Protein 2OB9 (pdb70)

Organism: Enterobacteria phage HK97 (NCBI:txid2681617)

Structure (mmCIF, N/CA/C/O backbone):
data_2OB9
#
_entry.id   2OB9
#
_cell.length_a   101.140
_cell.length_b   101.140
_cell.length_c   63.382
_cell.angle_alpha   90.00
_cell.angle_beta   90.00
_cell.angle_gamma   90.00
#
_symmetry.space_group_name_H-M   'I 4'
#
loop_
_entity.id
_entity.type
_entity.pdbx_description
1 polymer 'Tail assembly chaperone'
2 water water
#
loop_
_atom_site.group_PDB
_atom_site.id
_atom_site.type_symbol
_atom_site.label_atom_id
_atom_site.label_alt_id
_atom_site.label_comp_id
_atom_site.label_asym_id
_atom_site.label_entity_id
_atom_site.label_seq_id
_atom_site.pdbx_PDB_ins_code
_atom_site.Cartn_x
_atom_site.Cartn_y
_atom_site.Cartn_z
_atom_site.occupancy
_atom_site.B_iso_or_equiv
_atom_site.auth_seq_id
_atom_site.auth_comp_id
_atom_site.auth_asym_id
_atom_site.auth_atom_id
_atom_site.pdbx_PDB_model_num
ATOM 1 N N . SER A 1 4 ? -23.484 49.369 25.680 1.00 53.35 2 SER A N 1
ATOM 2 C CA . SER A 1 4 ? -22.109 49.588 26.239 1.00 53.54 2 SER A C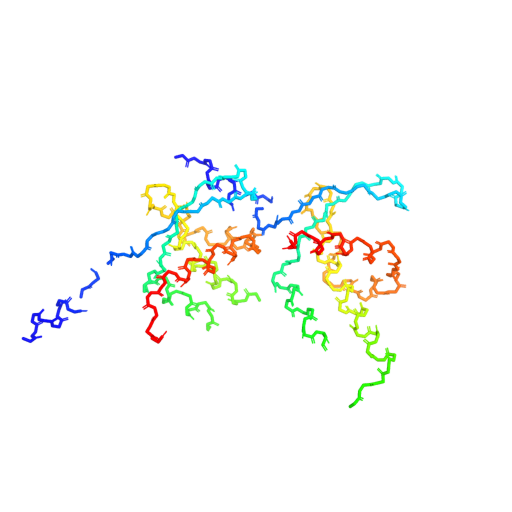A 1
ATOM 3 C C . SER A 1 4 ? -21.009 48.965 25.415 1.00 53.15 2 SER A C 1
ATOM 4 O O . SER A 1 4 ? -21.166 47.861 24.898 1.00 53.42 2 SER A O 1
ATOM 7 N N . GLN A 1 5 ? -19.875 49.667 25.370 1.00 52.63 3 GLN A N 1
ATOM 8 C CA . GLN A 1 5 ? -18.761 49.388 24.468 1.00 52.34 3 GLN A CA 1
ATOM 9 C C . GLN A 1 5 ? -17.548 48.761 25.206 1.00 51.78 3 GLN A C 1
ATOM 10 O O . GLN A 1 5 ? -16.583 48.294 24.592 1.00 51.29 3 GLN A O 1
ATOM 16 N N . THR A 1 6 ? -17.624 48.763 26.536 1.00 51.20 4 THR A N 1
ATOM 17 C CA . THR A 1 6 ? -16.562 48.296 27.425 1.00 50.92 4 THR A CA 1
ATOM 18 C C . THR A 1 6 ? -16.011 46.914 27.045 1.00 50.52 4 THR A C 1
ATOM 19 O O . THR A 1 6 ? -14.812 46.744 26.908 1.00 51.36 4 THR A O 1
ATOM 23 N N . LEU A 1 7 ? -16.894 45.941 26.885 1.00 49.52 5 LEU A N 1
ATOM 24 C CA . LEU A 1 7 ? -16.494 44.572 26.662 1.00 48.60 5 LEU A CA 1
ATOM 25 C C . LEU A 1 7 ? -16.010 44.328 25.212 1.00 47.97 5 LEU A C 1
ATOM 26 O O . LEU A 1 7 ? -14.959 43.726 24.999 1.00 47.72 5 LEU A O 1
ATOM 31 N N . LYS A 1 8 ? -16.770 44.785 24.227 1.00 47.37 6 LYS A N 1
ATOM 32 C CA . LYS A 1 8 ? -16.363 44.611 22.835 1.00 47.47 6 LYS A CA 1
ATOM 33 C C . LYS A 1 8 ? -15.010 45.265 22.589 1.00 47.38 6 LYS A C 1
ATOM 34 O O . LYS A 1 8 ? -14.179 44.722 21.883 1.00 47.52 6 LYS A O 1
ATOM 40 N N . GLN A 1 9 ? -14.775 46.409 23.233 1.00 47.17 7 GLN A N 1
ATOM 41 C CA . GLN A 1 9 ? -13.493 47.103 23.133 1.00 46.44 7 GLN A CA 1
ATOM 42 C C . GLN A 1 9 ? -12.318 46.360 23.789 1.00 46.39 7 GLN A C 1
ATOM 43 O O . GLN A 1 9 ? -11.199 46.411 23.265 1.00 45.85 7 GLN A O 1
ATOM 49 N N . LEU A 1 10 ? -12.548 45.698 24.921 1.00 46.75 8 LEU A N 1
ATOM 50 C CA . LEU A 1 10 ? -11.486 44.845 25.533 1.00 47.76 8 LEU A CA 1
ATOM 51 C C . LEU A 1 10 ? -11.233 43.567 24.715 1.00 48.83 8 LEU A C 1
ATOM 52 O O . LEU A 1 10 ? -10.102 43.110 24.589 1.00 48.58 8 LEU A O 1
ATOM 57 N N . ALA A 1 11 ? -12.336 42.990 24.216 1.00 49.88 9 ALA A N 1
ATOM 58 C CA . ALA A 1 11 ? -12.371 41.767 23.423 1.00 50.67 9 ALA A CA 1
ATOM 59 C C . ALA A 1 11 ? -11.708 41.882 22.066 1.00 51.92 9 ALA A C 1
ATOM 60 O O . ALA A 1 11 ? -11.292 40.867 21.513 1.00 51.96 9 ALA A O 1
ATOM 70 N N . ALA A 1 13 ? -9.307 44.508 21.235 1.00 55.43 11 ALA A N 1
ATOM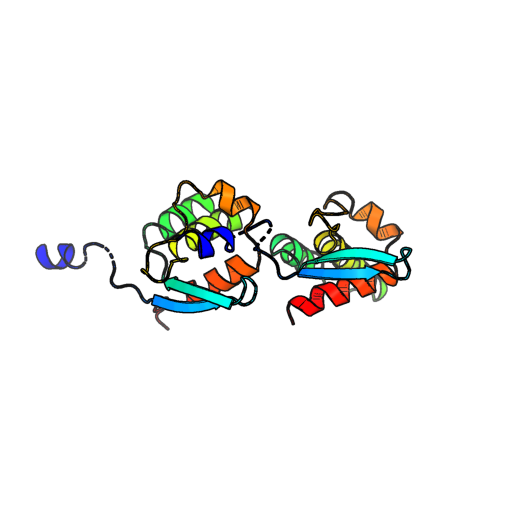 71 C CA . ALA A 1 13 ? -8.080 45.268 21.302 1.00 56.18 11 ALA A CA 1
ATOM 72 C C . ALA A 1 13 ? -6.914 44.463 20.712 1.00 57.69 11 ALA A C 1
ATOM 73 O O . ALA A 1 13 ? -6.968 43.217 20.623 1.00 57.25 11 ALA A O 1
ATOM 75 N N . LYS A 1 14 ? -5.889 45.195 20.280 1.00 59.02 12 LYS A N 1
ATOM 76 C CA . LYS A 1 14 ? -4.659 44.617 19.792 1.00 61.50 12 LYS A CA 1
ATOM 77 C C . LYS A 1 14 ? -4.121 43.719 20.894 1.00 61.76 12 LYS A C 1
ATOM 78 O O . LYS A 1 14 ? -3.953 44.164 22.055 1.00 63.05 12 LYS A O 1
ATOM 92 N N . ALA A 1 16 ? -5.669 41.365 22.403 1.00 56.69 14 ALA A N 1
ATOM 93 C CA . ALA A 1 16 ? -6.757 40.806 23.229 1.00 53.10 14 ALA A CA 1
ATOM 94 C C . ALA A 1 16 ? -6.701 39.260 23.294 1.00 51.24 14 ALA A C 1
ATOM 95 O O . ALA A 1 16 ? -7.215 38.639 24.245 1.00 50.33 14 ALA A O 1
ATOM 97 N N . GLY A 1 17 ? -6.117 38.653 22.262 1.00 48.94 15 GLY A N 1
ATOM 98 C CA . GLY A 1 17 ? -6.077 37.220 22.136 1.00 47.47 15 GLY A CA 1
ATOM 99 C C . GLY A 1 17 ? -4.997 36.566 22.963 1.00 47.80 15 GLY A C 1
ATOM 100 O O . GLY A 1 17 ? -5.019 35.378 23.108 1.00 48.16 15 GLY A O 1
ATOM 101 N N . PHE A 1 18 ? -4.091 37.338 23.557 1.00 47.73 16 PHE A N 1
ATOM 102 C CA . PHE A 1 18 ? -2.856 36.791 24.121 1.00 48.33 16 PHE A CA 1
ATOM 103 C C . PHE A 1 18 ? -2.541 37.385 25.469 1.00 48.58 16 PHE A C 1
ATOM 104 O O . PHE A 1 18 ? -2.483 38.571 25.589 1.00 48.55 16 PHE A O 1
ATOM 112 N N . ARG A 1 19 ? -2.304 36.547 26.470 1.00 49.63 17 ARG A N 1
ATOM 113 C CA . ARG A 1 19 ? -1.491 36.962 27.623 1.00 50.71 17 ARG A CA 1
ATOM 114 C C . ARG A 1 19 ? -0.124 37.475 27.140 1.00 51.04 17 ARG A C 1
ATOM 115 O O . ARG A 1 19 ? 0.457 36.933 26.219 1.00 50.70 17 ARG A O 1
ATOM 123 N N . HIS A 1 20 ? 0.385 38.527 27.763 1.00 52.29 18 HIS A N 1
ATOM 124 C CA . HIS A 1 20 ? 1.594 39.167 27.265 1.00 53.21 18 HIS A CA 1
ATOM 125 C C . HIS A 1 20 ? 2.168 40.073 28.335 1.00 53.71 18 HIS A C 1
ATOM 126 O O . HIS A 1 20 ? 1.468 40.423 29.271 1.00 53.05 18 HIS A O 1
ATOM 133 N N . LYS A 1 21 ? 3.446 40.429 28.202 1.00 54.31 19 LYS A N 1
ATOM 134 C CA . LYS A 1 21 ? 4.074 41.357 29.140 1.00 55.33 19 LYS A CA 1
ATOM 135 C C . LYS A 1 21 ? 5.247 42.110 28.510 1.00 55.08 19 LYS A C 1
ATOM 136 O O . LYS A 1 21 ? 5.795 41.691 27.500 1.00 54.24 19 LYS A O 1
ATOM 142 N N . THR A 1 22 ? 5.610 43.231 29.125 1.00 55.70 20 THR A N 1
ATOM 143 C CA . THR A 1 22 ? 6.795 43.952 28.761 1.00 55.98 20 THR A CA 1
ATOM 144 C C . THR A 1 22 ? 7.953 43.483 29.608 1.00 56.50 20 THR A C 1
ATOM 145 O O . THR A 1 22 ? 7.865 43.412 30.833 1.00 57.65 20 THR A O 1
ATOM 149 N N . VAL A 1 23 ? 9.036 43.153 28.920 1.00 56.43 21 VAL A N 1
ATOM 150 C CA . VAL A 1 23 ? 10.272 42.662 29.488 1.00 56.44 21 VAL A CA 1
ATOM 151 C C . VAL A 1 23 ? 11.426 43.573 28.992 1.00 55.70 21 VAL A C 1
ATOM 152 O O . VAL A 1 23 ? 11.520 43.877 27.808 1.00 54.76 21 VAL A O 1
ATOM 156 N N . VAL A 1 24 ? 12.266 44.023 29.926 1.00 55.47 22 VAL A N 1
ATOM 157 C CA . VAL A 1 24 ? 13.549 44.638 29.602 1.00 54.58 22 VAL A CA 1
ATOM 158 C C . VAL A 1 24 ? 14.567 43.530 29.343 1.00 54.94 22 VAL A C 1
ATOM 159 O O . VAL A 1 24 ? 14.627 42.539 30.096 1.00 55.75 22 VAL A O 1
ATOM 163 N N . VAL A 1 25 ? 15.357 43.671 28.277 1.00 54.24 23 VAL A N 1
ATOM 164 C CA . VAL A 1 25 ? 16.416 42.706 28.029 1.00 53.81 23 VAL A CA 1
ATOM 165 C C . VAL A 1 25 ? 17.828 43.305 28.128 1.00 54.46 23 VAL A C 1
ATOM 166 O O . VAL A 1 25 ? 18.349 43.861 27.168 1.00 53.89 23 VAL A O 1
ATOM 170 N N . PRO A 1 26 ? 18.438 43.171 29.332 1.00 55.37 24 PRO A N 1
ATOM 171 C CA . PRO A 1 26 ? 19.743 43.697 29.754 1.00 55.95 24 PRO A CA 1
ATOM 172 C C . PRO A 1 26 ? 20.832 43.485 28.729 1.00 56.52 24 PRO A C 1
ATOM 173 O O . PRO A 1 26 ? 21.693 44.354 28.550 1.00 57.39 24 PRO A O 1
ATOM 177 N N . GLU A 1 27 ? 20.800 42.330 28.069 1.00 56.49 25 GLU A N 1
ATOM 178 C CA . GLU A 1 27 ? 21.878 41.925 27.177 1.00 56.42 25 GLU A CA 1
ATOM 179 C C . GLU A 1 27 ? 21.654 42.423 25.754 1.00 55.58 25 GLU A C 1
ATOM 180 O O . GLU A 1 27 ? 22.549 42.345 24.912 1.00 56.55 25 GLU A O 1
ATOM 186 N N . TRP A 1 28 ? 20.458 42.931 25.488 1.00 54.37 26 TRP A N 1
ATOM 187 C CA . TRP A 1 28 ? 20.202 43.618 24.235 1.00 52.54 26 TRP A CA 1
ATOM 188 C C . TRP A 1 28 ? 20.026 45.087 24.522 1.00 51.63 26 TRP A C 1
ATOM 189 O O . TRP A 1 28 ? 19.020 45.697 24.149 1.00 52.00 26 TRP A O 1
ATOM 200 N N . GLU A 1 29 ? 21.008 45.631 25.233 1.00 50.54 27 GLU A N 1
ATOM 201 C CA . GLU A 1 29 ? 21.133 47.071 25.529 1.00 49.61 27 GLU A CA 1
ATOM 202 C C . GLU A 1 29 ? 19.976 47.704 26.278 1.00 48.69 27 GLU A C 1
ATOM 203 O O . GLU A 1 29 ? 19.739 48.901 26.154 1.00 49.14 27 GLU A O 1
ATOM 209 N N . GLY A 1 30 ? 19.276 46.914 27.086 1.00 47.70 28 GLY A N 1
ATOM 210 C CA . GLY A 1 30 ? 18.210 47.444 27.930 1.00 46.64 28 GLY A CA 1
ATOM 211 C C . GLY A 1 30 ? 16.903 47.596 27.178 1.00 46.75 28 GLY A C 1
ATOM 212 O O . GLY A 1 30 ? 15.932 48.055 27.737 1.00 46.94 28 GLY A O 1
ATOM 213 N N . VAL A 1 31 ? 16.860 47.169 25.916 1.00 47.51 29 VAL A N 1
ATOM 214 C CA . VAL A 1 31 ? 15.655 47.304 25.064 1.00 47.32 29 VAL A CA 1
ATOM 215 C C . VAL A 1 31 ? 14.484 46.563 25.680 1.00 47.94 29 VAL A C 1
ATOM 216 O O . VAL A 1 31 ? 14.660 45.484 26.282 1.00 48.12 29 VAL A O 1
ATOM 220 N N . LYS A 1 32 ? 13.301 47.141 25.560 1.00 47.81 30 LYS A N 1
ATOM 221 C CA . LYS A 1 32 ? 12.096 46.469 25.975 1.00 49.49 30 LYS A CA 1
ATOM 222 C C . LYS A 1 32 ? 11.512 45.749 24.769 1.00 49.25 30 LYS A C 1
ATOM 223 O O . LYS A 1 32 ? 11.555 46.265 23.646 1.00 48.70 30 LYS A O 1
ATOM 229 N N . VAL A 1 33 ? 10.998 44.540 25.024 1.00 49.69 31 VAL A N 1
ATOM 230 C CA . VAL A 1 33 ? 10.269 43.736 24.057 1.00 49.37 31 VAL A CA 1
ATOM 231 C C . VAL A 1 33 ? 8.964 43.369 24.744 1.00 49.62 31 VAL A C 1
ATOM 232 O O . VAL A 1 33 ? 8.803 43.591 25.945 1.00 50.13 31 VAL A O 1
ATOM 236 N N . VAL A 1 34 ? 8.027 42.844 23.968 1.00 49.26 32 VAL A N 1
ATOM 237 C CA . VAL A 1 34 ? 6.797 42.308 24.488 1.00 47.85 32 VAL A CA 1
ATOM 238 C C . VAL A 1 34 ? 6.818 40.811 24.211 1.00 47.39 32 VAL A C 1
ATOM 239 O O . VAL A 1 34 ? 7.099 40.368 23.109 1.00 47.71 32 VAL A O 1
ATOM 243 N N . LEU A 1 35 ? 6.572 40.039 25.246 1.00 47.45 33 LEU A N 1
ATOM 244 C CA . LEU A 1 35 ? 6.454 38.601 25.149 1.00 48.43 33 LEU A CA 1
ATOM 245 C C . LEU A 1 35 ? 4.977 38.227 25.266 1.00 48.75 33 LEU A C 1
ATOM 246 O O . LEU A 1 35 ? 4.291 38.648 26.200 1.00 48.94 33 LEU A O 1
ATOM 251 N N . ARG A 1 36 ? 4.510 37.430 24.313 1.00 49.06 34 ARG A N 1
ATOM 252 C CA . ARG A 1 36 ? 3.140 36.938 24.293 1.00 49.52 34 ARG A CA 1
ATOM 253 C C . ARG A 1 36 ? 3.182 35.408 24.395 1.00 48.41 34 ARG A C 1
ATOM 254 O O . ARG A 1 36 ? 4.149 34.821 23.992 1.00 48.21 34 ARG A O 1
ATOM 262 N N . GLU A 1 37 ? 2.166 34.784 24.985 1.00 48.26 35 GLU A N 1
ATOM 263 C CA . GLU A 1 37 ? 2.003 33.344 24.902 1.00 48.06 35 GLU A CA 1
ATOM 264 C C . GLU A 1 37 ? 1.916 32.926 23.411 1.00 47.87 35 GLU A C 1
ATOM 265 O O . GLU A 1 37 ? 1.545 33.733 22.582 1.00 47.94 35 GLU A O 1
ATOM 271 N N . PRO A 1 38 ? 2.308 31.686 23.069 1.00 48.47 36 PRO A N 1
ATOM 272 C CA . PRO A 1 38 ? 2.193 31.285 21.669 1.00 49.49 36 PRO A CA 1
ATOM 273 C C . PRO A 1 38 ? 0.769 31.122 21.193 1.00 50.59 36 PRO A C 1
ATOM 274 O O . PRO A 1 38 ? -0.135 30.781 21.980 1.00 50.04 36 PRO A O 1
ATOM 278 N N . SER A 1 39 ? 0.595 31.360 19.900 1.00 51.28 37 SER A N 1
ATOM 279 C CA . SER A 1 39 ? -0.668 31.201 19.269 1.00 53.04 37 SER A CA 1
ATOM 280 C C . SER A 1 39 ? -0.923 29.712 19.143 1.00 53.81 37 SER A C 1
ATOM 281 O O . SER A 1 39 ? -0.013 28.901 19.342 1.00 53.37 37 SER A O 1
ATOM 284 N N . GLY A 1 40 ? -2.169 29.326 18.871 1.00 54.60 38 GLY A N 1
ATOM 285 C CA . GLY A 1 40 ? -2.446 27.902 18.609 1.00 55.87 38 GLY A CA 1
ATOM 286 C C . GLY A 1 40 ? -1.871 27.405 17.288 1.00 56.81 38 GLY A C 1
ATOM 287 O O . GLY A 1 40 ? -1.693 26.215 17.100 1.00 56.42 38 GLY A O 1
ATOM 288 N N . GLU A 1 41 ? -1.602 28.342 16.375 1.00 58.99 39 GLU A N 1
ATOM 289 C CA . GLU A 1 41 ? -0.916 28.102 15.086 1.00 60.49 39 GLU A CA 1
ATOM 290 C C . GLU A 1 41 ? 0.594 27.879 15.270 1.00 60.55 39 GLU A C 1
ATOM 291 O O . GLU A 1 41 ? 1.282 27.432 14.343 1.00 61.11 39 GLU A O 1
ATOM 297 N N . ALA A 1 42 ? 1.107 28.202 16.453 1.00 59.73 40 ALA A N 1
ATOM 298 C CA . ALA A 1 42 ? 2.511 27.960 16.773 1.00 58.99 40 ALA A CA 1
ATOM 299 C C . ALA A 1 42 ? 2.666 26.731 17.656 1.00 58.68 40 ALA A C 1
ATOM 300 O O . ALA A 1 42 ? 3.531 25.901 17.417 1.00 58.55 40 ALA A O 1
ATOM 302 N N . TRP A 1 43 ? 1.832 26.595 18.674 1.00 58.61 41 TRP A N 1
ATOM 303 C CA . TRP A 1 43 ? 1.808 25.336 19.415 1.00 58.99 41 TRP A CA 1
ATOM 304 C C . TRP A 1 43 ? 1.506 24.189 18.445 1.00 60.03 41 TRP A C 1
ATOM 305 O O . TRP A 1 43 ? 1.923 23.053 18.677 1.00 59.99 41 TRP A O 1
ATOM 316 N N . LEU A 1 44 ? 0.745 24.504 17.389 0.70 60.92 42 LEU A N 1
ATOM 317 C CA . LEU A 1 44 ? 0.562 23.627 16.236 0.70 62.18 42 LEU A CA 1
ATOM 318 C C . LEU A 1 44 ? 1.904 23.022 15.786 0.70 62.55 42 LEU A C 1
ATOM 319 O O . LEU A 1 44 ? 2.178 21.835 16.000 0.70 62.65 42 LEU A O 1
ATOM 324 N N . ARG A 1 45 ? 2.752 23.853 15.195 0.70 63.28 43 ARG A N 1
ATOM 325 C CA . ARG A 1 45 ? 4.019 23.375 14.672 0.70 63.59 43 ARG A CA 1
ATOM 326 C C . ARG A 1 45 ? 4.918 22.743 15.740 0.70 63.74 43 ARG A C 1
ATOM 327 O O . ARG A 1 45 ? 5.612 21.768 15.461 0.70 63.97 43 ARG A O 1
ATOM 335 N N . TRP A 1 46 ? 4.889 23.269 16.962 0.70 63.85 44 TRP A N 1
ATOM 336 C CA . TRP A 1 46 ? 5.765 22.764 18.018 0.70 64.02 44 TRP A CA 1
ATOM 337 C C . TRP A 1 46 ? 5.658 21.257 18.267 0.70 64.30 44 TRP A C 1
ATOM 338 O O . TRP A 1 46 ? 6.682 20.606 18.456 0.70 64.46 44 TRP A O 1
ATOM 349 N N . GLN A 1 47 ? 4.447 20.697 18.276 0.70 64.69 45 GLN A N 1
ATOM 350 C CA . GLN A 1 47 ? 4.302 19.229 18.437 0.70 64.95 45 GLN A CA 1
ATOM 351 C C . GLN A 1 47 ? 4.332 18.491 17.080 0.70 64.81 45 GLN A C 1
ATOM 352 O O . GLN A 1 47 ? 4.299 17.266 17.025 0.70 64.89 45 GLN A O 1
ATOM 358 N N . GLU A 1 48 ? 4.377 19.264 15.999 0.70 64.91 46 GLU A N 1
ATOM 359 C CA . GLU A 1 48 ? 4.592 18.774 14.646 0.70 64.87 46 GLU A CA 1
ATOM 360 C C . GLU A 1 48 ? 6.089 18.570 14.421 0.70 65.03 46 GLU A C 1
ATOM 361 O O . GLU A 1 48 ? 6.509 17.587 13.776 0.70 64.79 46 GLU A O 1
ATOM 367 N N . VAL A 1 49 ? 6.891 19.495 14.957 0.70 64.80 47 VAL A N 1
ATOM 368 C CA . VAL A 1 49 ? 8.335 19.338 14.961 0.70 64.40 47 VAL A CA 1
ATOM 369 C C . VAL A 1 49 ? 8.728 18.198 15.911 0.70 64.55 47 VAL A C 1
ATOM 370 O O . VAL A 1 49 ? 9.394 17.249 15.482 0.70 64.59 47 VAL A O 1
ATOM 374 N N . VAL A 1 50 ? 8.291 18.262 17.172 0.70 64.53 48 VAL A N 1
ATOM 375 C CA . VAL A 1 50 ? 8.721 17.271 18.179 0.70 64.61 48 VAL A CA 1
ATOM 376 C C . VAL A 1 50 ? 8.249 15.850 17.831 0.70 64.94 48 VAL A C 1
ATOM 377 O O . VAL A 1 50 ? 8.983 15.076 17.200 0.70 64.90 48 VAL A O 1
ATOM 381 N N . ASN A 1 58 ? 14.352 4.748 15.685 1.00 61.41 56 ASN A N 1
ATOM 382 C CA . ASN A 1 58 ? 15.090 4.957 17.025 1.00 61.69 56 ASN A CA 1
ATOM 383 C C . ASN A 1 58 ? 15.908 6.266 16.716 1.00 61.29 56 ASN A C 1
ATOM 384 O O . ASN A 1 58 ? 16.594 6.374 15.681 1.00 61.48 56 ASN A O 1
ATOM 389 N N . VAL A 1 59 ? 15.835 7.271 17.626 1.00 60.96 57 VAL A N 1
ATOM 390 C CA . VAL A 1 59 ? 16.504 8.607 17.465 1.00 60.00 57 VAL A CA 1
ATOM 391 C C . VAL A 1 59 ? 17.925 8.668 18.063 1.00 59.34 57 VAL A C 1
ATOM 392 O O . VAL A 1 59 ? 18.141 8.127 19.179 1.00 58.60 57 VAL A O 1
ATOM 396 N N . SER A 1 60 ? 18.894 9.234 17.331 1.00 58.44 58 SER A N 1
ATOM 397 C CA . SER A 1 60 ? 20.157 9.468 17.972 1.00 57.27 58 SER A CA 1
ATOM 398 C C . SER A 1 60 ? 19.934 10.661 18.957 1.00 56.64 58 SER A C 1
ATOM 399 O O . SER A 1 60 ? 18.967 11.577 18.816 1.00 56.44 58 SER A O 1
ATOM 402 N N . VAL A 1 61 ? 20.845 10.739 19.958 1.00 55.54 59 VAL A N 1
ATOM 403 C CA . VAL A 1 61 ? 20.820 11.779 21.005 1.00 54.27 59 VAL A CA 1
ATOM 404 C C . VAL A 1 61 ? 20.916 13.200 20.422 1.00 53.44 59 VAL A C 1
ATOM 405 O O . VAL A 1 61 ? 20.210 14.113 20.882 1.00 53.53 59 VAL A O 1
ATOM 409 N N . SER A 1 62 ? 21.775 13.385 19.416 1.00 52.56 60 SER A N 1
ATOM 410 C CA . SER A 1 62 ? 21.958 14.698 18.789 1.00 52.01 60 SER A CA 1
ATOM 411 C C . SER A 1 62 ? 20.772 15.085 17.884 1.00 52.02 60 SER A C 1
ATOM 412 O O . SER A 1 62 ? 20.426 16.261 17.779 1.00 52.04 60 SER A O 1
ATOM 415 N N . GLU A 1 63 ? 20.145 14.080 17.269 1.00 52.09 61 GLU A N 1
ATOM 416 C CA . GLU A 1 63 ? 18.931 14.269 16.500 1.00 52.54 61 GLU A CA 1
ATOM 417 C C . GLU A 1 63 ? 17.787 14.704 17.421 1.00 51.54 61 GLU A C 1
ATOM 418 O O . GLU A 1 63 ? 17.058 15.629 17.075 1.00 51.78 61 GLU A O 1
ATOM 424 N N . LYS A 1 64 ? 17.654 14.058 18.590 1.00 50.72 62 LYS A N 1
ATOM 425 C CA . LYS A 1 64 ? 16.725 14.519 19.631 1.00 50.53 62 LYS A CA 1
ATOM 426 C C . LYS A 1 64 ? 16.924 15.998 20.043 1.00 49.35 62 LYS A C 1
ATOM 427 O O . LYS A 1 64 ? 15.976 16.765 20.013 1.00 49.18 62 LYS A O 1
ATOM 433 N N . ALA A 1 65 ? 18.149 16.385 20.420 1.00 49.09 63 ALA A N 1
ATOM 434 C CA . ALA A 1 65 ? 18.511 17.810 20.687 1.00 48.84 63 ALA A CA 1
ATOM 435 C C . ALA A 1 65 ? 18.352 18.779 19.515 1.00 48.76 63 ALA A C 1
ATOM 436 O O . ALA A 1 65 ? 18.064 19.962 19.716 1.00 49.82 63 ALA A O 1
ATOM 438 N N . HIS A 1 66 ? 18.583 18.315 18.295 1.00 48.84 64 HIS A N 1
ATOM 439 C CA . HIS A 1 66 ? 18.506 19.223 17.149 1.00 49.24 64 HIS A CA 1
ATOM 440 C C . HIS A 1 66 ? 17.061 19.635 16.867 1.00 49.37 64 HIS A C 1
ATOM 441 O O . HIS A 1 66 ? 16.766 20.819 16.653 1.00 49.22 64 HIS A O 1
ATOM 448 N N . ARG A 1 67 ? 16.168 18.654 16.900 1.00 48.89 65 ARG A N 1
ATOM 449 C CA . ARG A 1 67 ? 14.779 18.904 16.603 1.00 50.39 65 ARG A CA 1
ATOM 450 C C . ARG A 1 67 ? 14.088 19.680 17.725 1.00 50.07 65 ARG A C 1
ATOM 451 O O . ARG A 1 67 ? 13.169 20.452 17.463 1.00 49.98 65 ARG A O 1
ATOM 459 N N . ASN A 1 68 ? 14.563 19.533 18.957 1.00 50.54 66 ASN A N 1
ATOM 460 C CA . ASN A 1 68 ? 14.062 20.351 20.059 1.00 50.91 66 ASN A CA 1
ATOM 461 C C . ASN A 1 68 ? 14.482 21.796 19.905 1.00 50.79 66 ASN A C 1
ATOM 462 O O . ASN A 1 68 ? 13.734 22.733 20.208 1.00 50.62 66 ASN A O 1
ATOM 467 N N . LEU A 1 69 ? 15.682 21.979 19.382 1.00 51.53 67 LEU A N 1
ATOM 468 C CA . LEU A 1 69 ? 16.174 23.290 19.041 1.00 51.22 67 LEU A CA 1
ATOM 469 C C . LEU A 1 69 ? 15.327 23.931 17.934 1.00 50.74 67 LEU A C 1
ATOM 470 O O . LEU A 1 69 ? 14.848 25.024 18.113 1.00 50.01 67 LEU A O 1
ATOM 475 N N . CYS A 1 70 ? 15.157 23.241 16.810 1.00 50.75 68 CYS A N 1
ATOM 476 C CA . CYS A 1 70 ? 14.239 23.643 15.746 1.00 51.55 68 CYS A CA 1
ATOM 477 C C . CYS A 1 70 ? 12.853 24.024 16.207 1.00 51.19 68 CYS A C 1
ATOM 478 O O . CYS A 1 70 ? 12.305 25.033 15.760 1.00 51.37 68 CYS A O 1
ATOM 481 N N . ALA A 1 71 ? 12.271 23.178 17.050 1.00 51.51 69 ALA A N 1
ATOM 482 C CA . ALA A 1 71 ? 10.959 23.428 17.636 1.00 50.95 69 ALA A CA 1
ATOM 483 C C . ALA A 1 71 ? 10.992 24.650 18.537 1.00 51.46 69 ALA A C 1
ATOM 484 O O . ALA A 1 71 ? 10.055 25.466 18.499 1.00 51.41 69 ALA A O 1
ATOM 486 N N . ASP A 1 72 ? 12.063 24.785 19.344 1.00 51.32 70 ASP A N 1
ATOM 487 C CA . ASP A 1 72 ? 12.191 25.941 20.231 1.00 50.65 70 ASP A CA 1
ATOM 488 C C . ASP A 1 72 ? 12.245 27.221 19.385 1.00 50.67 70 ASP A C 1
ATOM 489 O O . ASP A 1 72 ? 11.557 28.206 19.674 1.00 50.49 70 ASP A O 1
ATOM 494 N N . VAL A 1 73 ? 13.044 27.237 18.326 1.00 51.41 71 VAL A N 1
ATOM 495 C CA . VAL A 1 73 ? 13.107 28.501 17.568 1.00 51.42 71 VAL A CA 1
ATOM 496 C C . VAL A 1 73 ? 11.756 28.941 16.971 1.00 52.20 71 VAL A C 1
ATOM 497 O O . VAL A 1 73 ? 11.505 30.118 16.900 1.00 53.36 71 VAL A O 1
ATOM 501 N N . VAL A 1 74 ? 10.893 27.976 16.613 1.00 53.01 72 VAL A N 1
ATOM 502 C CA . VAL A 1 74 ? 9.545 28.172 16.053 1.00 52.50 72 VAL A CA 1
ATOM 503 C C . VAL A 1 74 ? 8.600 28.799 17.042 1.00 52.16 72 VAL A C 1
ATOM 504 O O . VAL A 1 74 ? 7.826 29.705 16.691 1.00 53.69 72 VAL A O 1
ATOM 508 N N . LEU A 1 75 ? 8.638 28.313 18.274 1.00 50.86 73 LEU A N 1
ATOM 509 C CA . LEU A 1 75 ? 7.914 28.961 19.332 1.00 50.43 73 LEU A CA 1
ATOM 510 C C . LEU A 1 75 ? 8.493 30.352 19.572 1.00 49.51 73 LEU A C 1
ATOM 511 O O . LEU A 1 75 ? 7.751 31.298 19.830 1.00 49.43 73 LEU A O 1
ATOM 516 N N . PHE A 1 76 ? 9.816 30.475 19.549 1.00 49.36 74 PHE A N 1
ATOM 517 C CA . PHE A 1 76 ? 10.463 31.780 19.847 1.00 48.79 74 PHE A CA 1
ATOM 518 C C . PHE A 1 76 ? 10.033 32.915 18.926 1.00 49.62 74 PHE A C 1
ATOM 519 O O . PHE A 1 76 ? 9.738 34.053 19.358 1.00 50.97 74 PHE A O 1
ATOM 527 N N . ILE A 1 77 ? 10.057 32.604 17.644 1.00 49.72 75 ILE A N 1
ATOM 528 C CA . ILE A 1 77 ? 9.690 33.520 16.622 1.00 50.70 75 ILE A CA 1
ATOM 529 C C . ILE A 1 77 ? 8.254 33.998 16.832 1.00 51.15 75 ILE A C 1
ATOM 530 O O . ILE A 1 77 ? 7.920 35.115 16.506 1.00 50.53 75 ILE A O 1
ATOM 535 N N . ASP A 1 78 ? 7.429 33.145 17.414 1.00 52.37 76 ASP A N 1
ATOM 536 C CA . ASP A 1 78 ? 6.053 33.448 17.603 1.00 53.48 76 ASP A CA 1
ATOM 537 C C . ASP A 1 78 ? 5.794 34.246 18.869 1.00 53.87 76 ASP A C 1
ATOM 538 O O . ASP A 1 78 ? 4.889 35.081 18.920 1.00 54.65 76 ASP A O 1
ATOM 543 N N . VAL A 1 79 ? 6.578 34.009 19.906 1.00 53.74 77 VAL A N 1
ATOM 544 C CA . VAL A 1 79 ? 6.347 34.734 21.150 1.00 52.88 77 VAL A CA 1
ATOM 545 C C . VAL A 1 79 ? 6.904 36.145 21.195 1.00 52.25 77 VAL A C 1
ATOM 546 O O . VAL A 1 79 ? 6.436 36.941 21.988 1.00 53.01 77 VAL A O 1
ATOM 550 N N . LEU A 1 80 ? 7.896 36.454 20.363 1.00 51.36 78 LEU A N 1
ATOM 551 C CA . LEU A 1 80 ? 8.690 37.686 20.517 1.00 50.86 78 LEU A CA 1
ATOM 552 C C . LEU A 1 80 ? 8.163 38.827 19.687 1.00 51.07 78 LEU A C 1
ATOM 553 O O . LEU A 1 80 ? 8.124 38.737 18.459 1.00 51.20 78 LEU A O 1
ATOM 558 N N . CYS A 1 81 ? 7.809 39.916 20.374 1.00 51.11 79 CYS A N 1
ATOM 559 C CA . CYS A 1 81 ? 7.162 41.068 19.764 1.00 51.22 79 CYS A CA 1
ATOM 560 C C . CYS A 1 81 ? 7.898 42.340 20.160 1.00 51.26 79 CYS A C 1
ATOM 561 O O . CYS A 1 81 ? 8.587 42.373 21.178 1.00 51.38 79 CYS A O 1
ATOM 564 N N . ASP A 1 82 ? 7.759 43.377 19.345 1.00 51.77 80 ASP A N 1
ATOM 565 C CA . ASP A 1 82 ? 8.231 44.705 19.707 1.00 52.58 80 ASP A CA 1
ATOM 566 C C . ASP A 1 82 ? 7.204 45.414 20.619 1.00 52.88 80 ASP A C 1
ATOM 567 O O . ASP A 1 82 ? 6.148 44.863 20.887 1.00 53.21 80 ASP A O 1
ATOM 572 N N . THR A 1 83 ? 7.502 46.620 21.083 1.00 53.70 81 THR A N 1
ATOM 573 C CA . THR A 1 83 ? 6.607 47.318 22.023 1.00 55.14 81 THR A CA 1
ATOM 574 C C . THR A 1 83 ? 5.283 47.814 21.397 1.00 55.81 81 THR A C 1
ATOM 575 O O . THR A 1 83 ? 4.312 48.066 22.110 1.00 55.86 81 THR A O 1
ATOM 579 N N . ASP A 1 84 ? 5.246 47.930 20.069 1.00 56.93 82 ASP A N 1
ATOM 580 C CA . ASP A 1 84 ? 3.999 48.189 19.358 1.00 58.53 82 ASP A CA 1
ATOM 581 C C . ASP A 1 84 ? 3.244 46.896 19.088 1.00 59.01 82 ASP A C 1
ATOM 582 O O . ASP A 1 84 ? 2.346 46.859 18.245 1.00 60.68 82 ASP A O 1
ATOM 587 N N . LYS A 1 85 ? 3.623 45.839 19.796 1.00 58.94 83 LYS A N 1
ATOM 588 C CA . LYS A 1 85 ? 2.912 44.549 19.801 1.00 59.16 83 LYS A CA 1
ATOM 589 C C . LYS A 1 85 ? 2.886 43.899 18.415 1.00 58.61 83 LYS A C 1
ATOM 590 O O . LYS A 1 85 ? 1.989 43.127 18.066 1.00 58.80 83 LYS A O 1
ATOM 596 N N . GLN A 1 86 ? 3.950 44.194 17.674 1.00 57.45 84 GLN A N 1
ATOM 597 C CA . GLN A 1 86 ? 4.241 43.628 16.365 1.00 56.49 84 GLN A CA 1
ATOM 598 C C . GLN A 1 86 ? 5.335 42.543 16.429 1.00 55.29 84 GLN A C 1
ATOM 599 O O . GLN A 1 86 ? 6.295 42.683 17.184 1.00 52.42 84 GLN A O 1
ATOM 605 N N . PRO A 1 87 ? 5.189 41.472 15.612 1.00 55.34 85 PRO A N 1
ATOM 606 C CA . PRO A 1 87 ? 6.194 40.392 15.471 1.00 55.28 85 PRO A CA 1
ATOM 607 C C . PRO A 1 87 ? 7.577 40.925 15.104 1.00 54.46 85 PRO A C 1
ATOM 608 O O . PRO A 1 87 ? 7.693 41.753 14.208 1.00 55.91 85 PRO A O 1
ATOM 612 N N . VAL A 1 88 ? 8.626 40.472 15.775 1.00 53.82 86 VAL A N 1
ATOM 613 C CA . VAL A 1 88 ? 9.980 40.823 15.318 1.00 52.50 86 VAL A CA 1
ATOM 614 C C . VAL A 1 88 ? 10.385 40.037 14.038 1.00 52.30 86 VAL A C 1
ATOM 615 O O . VAL A 1 88 ? 11.032 40.591 13.123 1.00 52.60 86 VAL A O 1
ATOM 619 N N . PHE A 1 89 ? 10.052 38.740 14.019 1.00 51.06 87 PHE A N 1
ATOM 620 C CA . PHE A 1 89 ? 10.450 37.819 12.967 1.00 49.73 87 PHE A CA 1
ATOM 621 C C . PHE A 1 89 ? 9.201 37.248 12.376 1.00 50.77 87 PHE A C 1
ATOM 622 O O . PHE A 1 89 ? 8.223 37.033 13.098 1.00 51.50 87 PHE A O 1
ATOM 630 N N . SER A 1 90 ? 9.183 37.053 11.056 1.00 50.46 88 SER A N 1
ATOM 631 C CA . SER A 1 90 ? 8.124 36.249 10.471 1.00 50.26 88 SER A CA 1
ATOM 632 C C . SER A 1 90 ? 8.476 34.754 10.592 1.00 50.80 88 SER A C 1
ATOM 633 O O . SER A 1 90 ? 9.643 34.356 10.781 1.00 49.01 88 SER A O 1
ATOM 636 N N . VAL A 1 91 ? 7.433 33.937 10.467 1.00 52.50 89 VAL A N 1
ATOM 637 C CA . VAL A 1 91 ? 7.552 32.485 10.251 1.00 54.12 89 VAL A CA 1
ATOM 638 C C . VAL A 1 91 ? 8.630 32.129 9.216 1.00 54.71 89 VAL A C 1
ATOM 639 O O . VAL A 1 91 ? 9.373 31.166 9.397 1.00 55.42 89 VAL A O 1
ATOM 643 N N . ASP A 1 92 ? 8.752 32.952 8.174 1.00 55.47 90 ASP A N 1
ATOM 644 C CA . ASP A 1 92 ? 9.647 32.677 7.068 1.00 56.84 90 ASP A CA 1
ATOM 645 C C . ASP A 1 92 ? 11.144 32.782 7.374 1.00 57.60 90 ASP A C 1
ATOM 646 O O . ASP A 1 92 ? 11.967 32.289 6.608 1.00 57.68 90 ASP A O 1
ATOM 651 N N . GLU A 1 93 ? 11.510 33.436 8.469 1.00 58.89 91 GLU A N 1
ATOM 652 C CA . GLU A 1 93 ? 12.933 33.529 8.806 1.00 60.30 91 GLU A CA 1
ATOM 653 C C . GLU A 1 93 ? 13.341 32.651 9.972 1.00 60.95 91 GLU A C 1
ATOM 654 O O . GLU A 1 93 ? 14.252 32.984 10.720 1.00 61.38 91 GLU A O 1
ATOM 660 N N . GLU A 1 94 ? 12.677 31.502 10.094 1.00 61.86 92 GLU A N 1
ATOM 661 C CA . GLU A 1 94 ? 12.995 30.517 11.120 1.00 63.18 92 GLU A CA 1
ATOM 662 C C . GLU A 1 94 ? 14.453 30.107 11.031 1.00 62.11 92 GLU A C 1
ATOM 663 O O . GLU A 1 94 ? 15.189 30.150 12.011 1.00 62.31 92 GLU A O 1
ATOM 669 N N . GLU A 1 95 ? 14.845 29.724 9.831 1.00 60.93 93 GLU A N 1
ATOM 670 C CA . GLU A 1 95 ? 16.179 29.251 9.506 1.00 60.37 93 GLU A CA 1
ATOM 671 C C . GLU A 1 95 ? 17.281 30.283 9.757 1.00 59.55 93 GLU A C 1
ATOM 672 O O . GLU A 1 95 ? 18.359 29.925 10.229 1.00 60.50 93 GLU A O 1
ATOM 678 N N . GLN A 1 96 ? 17.010 31.549 9.435 1.00 57.92 94 GLN A N 1
ATOM 679 C CA . GLN A 1 96 ? 17.876 32.678 9.793 1.00 56.39 94 GLN A CA 1
ATOM 680 C C . GLN A 1 96 ? 18.056 32.774 11.313 1.00 54.87 94 GLN A C 1
ATOM 681 O O . GLN A 1 96 ? 19.153 32.979 11.795 1.00 54.85 94 GLN A O 1
ATOM 687 N N . VAL A 1 97 ? 16.965 32.638 12.060 1.00 54.00 95 VAL A N 1
ATOM 688 C CA . VAL A 1 97 ? 16.999 32.731 13.536 1.00 53.24 95 VAL A CA 1
ATOM 689 C C . VAL A 1 97 ? 17.711 31.529 14.172 1.00 53.79 95 VAL A C 1
ATOM 690 O O . VAL A 1 97 ? 18.447 31.682 15.126 1.00 52.10 95 VAL A O 1
ATOM 694 N N . ARG A 1 98 ? 17.468 30.341 13.625 1.00 55.50 96 ARG A N 1
ATOM 695 C CA . ARG A 1 98 ? 18.140 29.108 14.043 1.00 58.17 96 ARG A CA 1
ATOM 696 C C . ARG A 1 98 ? 19.682 29.192 14.140 1.00 58.45 96 ARG A C 1
ATOM 697 O O . ARG A 1 98 ? 20.264 28.646 15.087 1.00 58.24 96 ARG A O 1
ATOM 705 N N . GLU A 1 99 ? 20.342 29.884 13.205 1.00 59.08 97 GLU A N 1
ATOM 706 C CA . GLU A 1 99 ? 21.811 29.995 13.280 1.00 59.82 97 GLU A CA 1
ATOM 707 C C . GLU A 1 99 ? 22.394 30.926 14.360 1.00 59.73 97 GLU A C 1
ATOM 708 O O . GLU A 1 99 ? 23.574 30.775 14.737 1.00 60.92 97 GLU A O 1
ATOM 714 N N . ILE A 1 100 ? 21.584 31.843 14.881 1.00 58.36 98 ILE A N 1
ATOM 715 C CA . ILE A 1 100 ? 22.036 32.742 15.933 1.00 57.25 98 ILE A CA 1
ATOM 716 C C . ILE A 1 100 ? 21.385 32.473 17.276 1.00 56.40 98 ILE A C 1
ATOM 717 O O . ILE A 1 100 ? 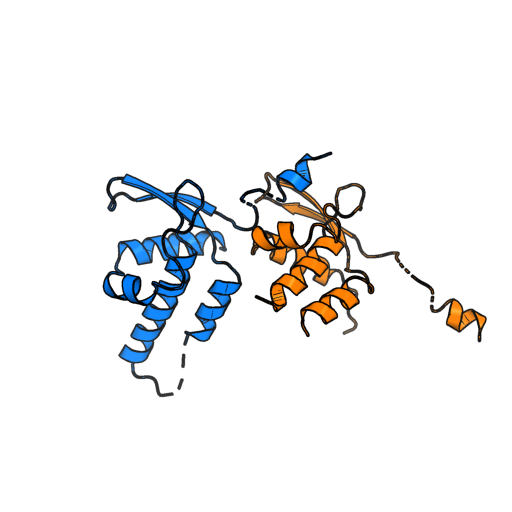21.749 33.096 18.264 1.00 57.05 98 ILE A O 1
ATOM 722 N N . TYR A 1 101 ? 20.406 31.574 17.317 1.00 55.21 99 TYR A N 1
ATOM 723 C CA . TYR A 1 101 ? 19.694 31.274 18.542 1.00 54.15 99 TYR A CA 1
ATOM 724 C C . TYR A 1 101 ? 20.631 30.774 19.646 1.00 55.00 99 TYR A C 1
ATOM 725 O O . TYR A 1 101 ? 21.365 29.781 19.487 1.00 55.39 99 TYR A O 1
ATOM 734 N N . GLY A 1 102 ? 20.593 31.466 20.776 1.00 55.37 100 GLY A N 1
ATOM 735 C CA . GLY A 1 102 ? 21.418 31.098 21.907 1.00 55.74 100 GLY A CA 1
ATOM 736 C C . GLY A 1 102 ? 20.739 31.430 23.216 1.00 55.63 100 GLY A C 1
ATOM 737 O O . GLY A 1 102 ? 19.504 31.506 23.276 1.00 56.25 100 GLY A O 1
ATOM 738 N N . PRO A 1 103 ? 21.539 31.599 24.279 1.00 55.11 101 PRO A N 1
ATOM 739 C CA . PRO A 1 103 ? 21.083 31.706 25.673 1.00 54.78 101 PRO A CA 1
ATOM 740 C C . PRO A 1 103 ? 19.992 32.763 25.957 1.00 54.25 101 PRO A C 1
ATOM 741 O O . PRO A 1 103 ? 19.062 32.489 26.707 1.00 55.49 101 PRO A O 1
ATOM 745 N N . VAL A 1 104 ? 20.123 33.956 25.400 1.00 52.95 102 VAL A N 1
ATOM 746 C CA . VAL A 1 104 ? 19.134 35.014 25.593 1.00 52.18 102 VAL A CA 1
ATOM 747 C C . VAL A 1 104 ? 17.769 34.644 24.986 1.00 51.96 102 VAL A C 1
ATOM 748 O O . VAL A 1 104 ? 16.745 34.713 25.668 1.00 52.11 102 VAL A O 1
ATOM 752 N N . HIS A 1 105 ? 17.773 34.242 23.715 1.00 51.85 103 HIS A N 1
ATOM 753 C CA . HIS A 1 105 ? 16.559 33.825 23.023 1.00 51.38 103 HIS A CA 1
ATOM 754 C C . HIS A 1 105 ? 15.847 32.723 23.795 1.00 51.29 103 HIS A C 1
ATOM 755 O O . HIS A 1 105 ? 14.641 32.734 23.959 1.00 51.07 103 HIS A O 1
ATOM 762 N N . SER A 1 106 ? 16.614 31.772 24.277 1.00 51.82 104 SER A N 1
ATOM 763 C CA . SER A 1 106 ? 16.037 30.623 24.927 1.00 51.84 104 SER A CA 1
ATOM 764 C C . SER A 1 106 ? 15.484 30.976 26.310 1.00 50.93 104 SER A C 1
ATOM 765 O O . SER A 1 106 ? 14.497 30.419 26.728 1.00 49.26 104 SER A O 1
ATOM 768 N N . ARG A 1 107 ? 16.100 31.946 26.976 1.00 51.92 105 ARG A N 1
ATOM 769 C CA . ARG A 1 107 ? 15.607 32.490 28.263 1.00 52.96 105 ARG A CA 1
ATOM 770 C C . ARG A 1 107 ? 14.358 33.364 28.042 1.00 51.85 105 ARG A C 1
ATOM 771 O O . ARG A 1 107 ? 13.485 33.435 28.887 1.00 51.15 105 ARG A O 1
ATOM 779 N N . LEU A 1 108 ? 14.283 34.030 26.891 1.00 50.99 106 LEU A N 1
ATOM 780 C CA . LEU A 1 108 ? 13.081 34.792 26.530 1.00 50.54 106 LEU A CA 1
ATOM 781 C C . LEU A 1 108 ? 11.929 33.850 26.154 1.00 50.52 106 LEU A C 1
ATOM 782 O O . LEU A 1 108 ? 10.800 34.100 26.553 1.00 51.82 106 LEU A O 1
ATOM 787 N N . LEU A 1 109 ? 12.208 32.765 25.431 1.00 49.17 107 LEU A N 1
ATOM 788 C CA . LEU A 1 109 ? 11.203 31.749 25.210 1.00 48.72 107 LEU A CA 1
ATOM 789 C C . LEU A 1 109 ? 10.582 31.233 26.521 1.00 49.77 107 LEU A C 1
ATOM 790 O O . LEU A 1 109 ? 9.345 31.176 26.626 1.00 48.65 107 LEU A O 1
ATOM 795 N N . LYS A 1 110 ? 11.422 30.855 27.494 1.00 50.12 108 LYS A N 1
ATOM 796 C CA . LYS A 1 110 ? 10.944 30.354 28.787 1.00 52.24 108 LYS A CA 1
ATOM 797 C C . LYS A 1 110 ? 10.048 31.333 29.517 1.00 52.82 108 LYS A C 1
ATOM 798 O O . LYS A 1 110 ? 8.991 30.973 29.976 1.00 54.48 108 LYS A O 1
ATOM 804 N N . GLN A 1 111 ? 10.502 32.571 29.636 1.00 54.69 109 GLN A N 1
ATOM 805 C CA . GLN A 1 111 ? 9.734 33.652 30.203 1.00 55.90 109 GLN A CA 1
ATOM 806 C C . GLN A 1 111 ? 8.363 33.727 29.502 1.00 55.46 109 GLN A C 1
ATOM 807 O O . GLN A 1 111 ? 7.341 33.781 30.186 1.00 55.89 109 GLN A O 1
ATOM 813 N N . ALA A 1 112 ? 8.329 33.664 28.158 1.00 54.94 110 ALA A N 1
ATOM 814 C CA . ALA A 1 112 ? 7.039 33.676 27.419 1.00 54.73 110 ALA A CA 1
ATOM 815 C C . ALA A 1 112 ? 6.105 32.489 27.753 1.00 54.67 110 ALA A C 1
ATOM 816 O O . ALA A 1 112 ? 4.890 32.674 27.935 1.00 53.75 110 ALA A O 1
ATOM 818 N N . LEU A 1 113 ? 6.679 31.287 27.823 1.00 54.70 111 LEU A N 1
ATOM 819 C CA . LEU A 1 113 ? 5.942 30.075 28.192 1.00 55.51 111 LEU A CA 1
ATOM 820 C C . LEU A 1 113 ? 5.458 30.109 29.649 1.00 55.36 111 LEU A C 1
ATOM 821 O O . LEU A 1 113 ? 4.486 29.480 29.939 1.00 55.58 111 LEU A O 1
ATOM 826 N N . ASP A 1 114 ? 6.123 30.862 30.527 1.00 56.16 112 ASP A N 1
ATOM 827 C CA . ASP A 1 114 ? 5.632 31.145 31.896 1.00 58.01 112 ASP A CA 1
ATOM 828 C C . ASP A 1 114 ? 4.232 31.776 31.974 1.00 57.95 112 ASP A C 1
ATOM 829 O O . ASP A 1 114 ? 3.585 31.706 33.003 1.00 57.79 112 ASP A O 1
ATOM 834 N N . LEU A 1 115 ? 3.793 32.430 30.903 1.00 58.37 113 LEU A N 1
ATOM 835 C CA . LEU A 1 115 ? 2.516 33.144 30.913 1.00 58.71 113 LEU A CA 1
ATOM 836 C C . LEU A 1 115 ? 1.340 32.187 30.894 1.00 59.86 113 LEU A C 1
ATOM 837 O O . LEU A 1 115 ? 0.283 32.511 31.421 1.00 60.37 113 LEU A O 1
ATOM 842 N N . ILE A 1 116 ? 1.526 31.028 30.272 1.00 61.47 114 ILE A N 1
ATOM 843 C CA . ILE A 1 116 ? 0.502 29.994 30.216 1.00 63.80 114 ILE A CA 1
ATOM 844 C C . ILE A 1 116 ? 0.391 29.300 31.569 1.00 65.34 114 ILE A C 1
ATOM 845 O O . ILE A 1 116 ? -0.699 28.851 31.942 1.00 66.12 114 ILE A O 1
ATOM 850 N N . ASN A 1 117 ? 1.503 29.228 32.307 1.00 66.97 115 ASN A N 1
ATOM 851 C CA . ASN A 1 117 ? 1.509 28.562 33.625 1.00 68.88 115 ASN A CA 1
ATOM 852 C C . ASN A 1 117 ? 0.642 29.238 34.714 1.00 69.14 115 ASN A C 1
ATOM 853 O O . ASN A 1 117 ? -0.006 30.266 34.473 1.00 69.11 115 ASN A O 1
ATOM 866 N N . SER B 1 4 ? -49.303 12.587 15.882 1.00 49.57 2 SER B N 1
ATOM 867 C CA . SER B 1 4 ? -47.898 12.234 15.596 1.00 49.52 2 SER B CA 1
ATOM 868 C C . SER B 1 4 ? -47.281 13.345 14.723 1.00 49.03 2 SER B C 1
ATOM 869 O O . SER B 1 4 ? -46.096 13.684 14.823 1.00 48.38 2 SER B O 1
ATOM 872 N N . GLN B 1 5 ? -48.119 13.944 13.889 1.00 48.87 3 GLN B N 1
ATOM 873 C CA . GLN B 1 5 ? -47.705 15.136 13.170 1.00 48.11 3 GLN B CA 1
ATOM 874 C C . GLN B 1 5 ? -47.490 16.331 14.104 1.00 46.95 3 GLN B C 1
ATOM 875 O O . GLN B 1 5 ? -46.580 17.117 13.877 1.00 46.74 3 GLN B O 1
ATOM 881 N N . THR B 1 6 ? -48.299 16.484 15.152 1.00 45.79 4 THR B N 1
ATOM 882 C CA . THR B 1 6 ? -48.051 17.600 16.061 1.00 45.63 4 THR B CA 1
ATOM 883 C C . THR B 1 6 ? -46.825 17.402 16.962 1.00 44.38 4 THR B C 1
ATOM 884 O O . THR B 1 6 ? -46.097 18.351 17.224 1.00 45.59 4 THR B O 1
ATOM 888 N N . LEU B 1 7 ? -46.582 16.159 17.383 1.00 43.33 5 LEU B N 1
ATOM 889 C CA . LEU B 1 7 ? -45.391 15.766 18.137 1.00 41.36 5 LEU B CA 1
ATOM 890 C C . LEU B 1 7 ? -44.096 16.008 17.350 1.00 41.04 5 LEU B C 1
ATOM 891 O O . LEU B 1 7 ? -43.128 16.517 17.906 1.00 40.48 5 LEU B O 1
ATOM 896 N N . LYS B 1 8 ? -44.072 15.619 16.074 1.00 40.41 6 LYS B N 1
ATOM 897 C CA . LYS B 1 8 ? -42.905 15.842 15.224 1.00 40.51 6 LYS B CA 1
ATOM 898 C C . LYS B 1 8 ? -42.626 17.310 15.105 1.00 39.66 6 LYS B C 1
ATOM 899 O O . LYS B 1 8 ? -41.502 17.722 15.218 1.00 39.18 6 LYS B O 1
ATOM 905 N N . GLN B 1 9 ? -43.667 18.101 14.872 1.00 39.67 7 GLN B N 1
ATOM 906 C CA . GLN B 1 9 ? -43.540 19.550 14.813 1.00 39.18 7 GLN B CA 1
ATOM 907 C C . GLN B 1 9 ? -43.062 20.141 16.114 1.00 38.52 7 GLN B C 1
ATOM 908 O O . GLN B 1 9 ? -42.305 21.130 16.114 1.00 38.39 7 GLN B O 1
ATOM 914 N N . LEU B 1 10 ? -43.548 19.578 17.218 1.00 37.97 8 LEU B N 1
ATOM 915 C CA . LEU B 1 10 ? -43.081 19.974 18.545 1.00 38.08 8 LEU B CA 1
ATOM 916 C C . LEU B 1 10 ? -41.586 19.670 18.716 1.00 38.53 8 LEU B C 1
ATOM 917 O O . LEU B 1 10 ? -40.839 20.522 19.180 1.00 38.49 8 LEU B O 1
ATOM 922 N N . ALA B 1 11 ? -41.178 18.479 18.288 1.00 38.60 9 ALA B N 1
ATOM 923 C CA . ALA B 1 11 ? -39.813 17.991 18.357 1.00 39.57 9 ALA B CA 1
ATOM 924 C C . ALA B 1 11 ? -38.899 18.684 17.376 1.00 41.30 9 ALA B C 1
ATOM 925 O O . ALA B 1 11 ? -37.682 18.738 17.601 1.00 41.93 9 ALA B O 1
ATOM 935 N N . ALA B 1 13 ? -39.368 21.985 16.430 1.00 49.25 11 ALA B N 1
ATOM 936 C CA . ALA B 1 13 ? -39.285 23.439 16.647 1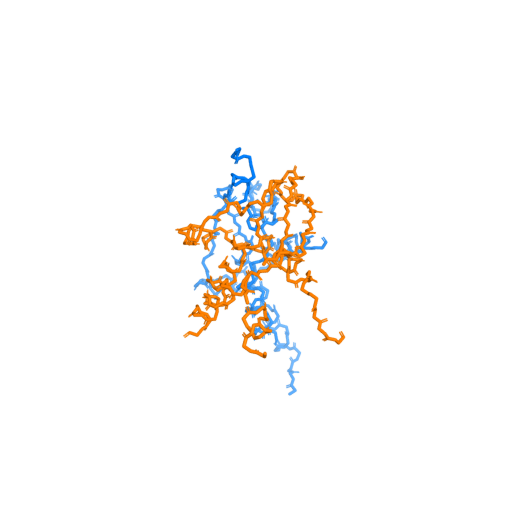.00 51.91 11 ALA B CA 1
ATOM 937 C C . ALA B 1 13 ? -37.961 23.939 17.239 1.00 53.85 11 ALA B C 1
ATOM 938 O O . ALA B 1 13 ? -37.436 23.371 18.193 1.00 53.41 11 ALA B O 1
ATOM 940 N N . LYS B 1 14 ? -37.450 25.022 16.659 1.00 56.60 12 LYS B N 1
ATOM 941 C CA . LYS B 1 14 ? -36.368 25.809 17.238 1.00 59.89 12 LYS B CA 1
ATOM 942 C C . LYS B 1 14 ? -36.825 26.457 18.558 1.00 61.83 12 LYS B C 1
ATOM 943 O O . LYS B 1 14 ? -37.880 27.106 18.611 1.00 61.66 12 LYS B O 1
ATOM 957 N N . ALA B 1 16 ? -34.261 27.313 21.639 1.00 67.31 14 ALA B N 1
ATOM 958 C CA . ALA B 1 16 ? -33.282 27.940 22.554 1.00 67.63 14 ALA B CA 1
ATOM 959 C C . ALA B 1 16 ? -33.313 27.260 23.934 1.00 67.27 14 ALA B C 1
ATOM 960 O O . ALA B 1 16 ? -33.263 26.029 24.011 1.00 67.08 14 ALA B O 1
ATOM 962 N N . GLY B 1 17 ? -33.407 28.047 25.009 1.00 66.99 15 GLY B N 1
ATOM 963 C CA . GLY B 1 17 ? -33.297 27.525 26.378 1.00 66.17 15 GLY B CA 1
ATOM 964 C C . GLY B 1 17 ? -31.894 27.033 26.738 1.00 65.89 15 GLY B C 1
ATOM 965 O O . GLY B 1 17 ? -31.741 26.180 27.629 1.00 65.70 15 GLY B O 1
ATOM 966 N N . PHE B 1 18 ? -30.877 27.589 26.072 1.00 65.16 16 PHE B N 1
ATOM 967 C CA . PHE B 1 18 ? -29.488 27.162 26.243 1.00 65.07 16 PHE B CA 1
ATOM 968 C C . PHE B 1 18 ? -28.913 27.355 27.658 1.00 64.34 16 PHE B C 1
ATOM 969 O O . PHE B 1 18 ? -29.360 28.231 28.409 1.00 63.68 16 PHE B O 1
ATOM 977 N N . ARG B 1 19 ? -27.924 26.523 28.007 1.00 63.80 17 ARG B N 1
ATOM 978 C CA . ARG B 1 19 ? -27.074 26.730 29.199 1.00 63.94 17 ARG B CA 1
ATOM 979 C C . ARG B 1 19 ? -26.287 28.057 29.054 1.00 62.38 17 ARG B C 1
ATOM 980 O O . ARG B 1 19 ? -25.692 28.307 28.000 1.00 62.51 17 ARG B O 1
ATOM 988 N N . HIS B 1 20 ? -26.297 28.881 30.098 1.00 60.96 18 HIS B N 1
ATOM 989 C CA . HIS B 1 20 ? -25.469 30.098 30.177 1.00 59.98 18 HIS B CA 1
ATOM 990 C C . HIS B 1 20 ? -24.535 30.055 31.387 1.00 59.16 18 HIS B C 1
ATOM 991 O O . HIS B 1 20 ? -24.891 29.493 32.421 1.00 58.95 18 HIS B O 1
ATOM 998 N N . LYS B 1 21 ? -23.343 30.633 31.238 1.00 57.86 19 LYS B N 1
ATOM 999 C CA . LYS B 1 21 ? -22.373 30.725 32.314 1.00 57.36 19 LYS B CA 1
ATOM 1000 C C . LYS B 1 21 ? -21.688 32.089 32.370 1.00 56.40 19 LYS B C 1
ATOM 1001 O O . LYS B 1 21 ? -21.253 32.617 31.359 1.00 56.89 19 LYS B O 1
ATOM 1007 N N . THR B 1 22 ? -21.562 32.622 33.572 1.00 55.52 20 THR B N 1
ATOM 1008 C CA . THR B 1 22 ? -20.896 33.886 33.817 1.00 55.18 20 THR B CA 1
ATOM 1009 C C . THR B 1 22 ? -19.481 33.629 34.304 1.00 55.42 20 THR B C 1
ATOM 1010 O O . THR B 1 22 ? -19.270 33.015 35.374 1.00 56.07 20 THR B O 1
ATOM 1014 N N . VAL B 1 23 ? -18.518 34.141 33.548 1.00 55.16 21 VAL B N 1
ATOM 1015 C CA . VAL B 1 23 ? -17.120 34.055 33.930 1.00 54.86 21 VAL B CA 1
ATOM 1016 C C . VAL B 1 23 ? -16.474 35.417 33.813 1.00 54.55 21 VAL B C 1
ATOM 1017 O O . VAL B 1 23 ? -16.914 36.246 33.027 1.00 55.36 21 VAL B O 1
ATOM 1021 N N . VAL B 1 24 ? -15.439 35.666 34.599 1.00 54.25 22 VAL B N 1
ATOM 1022 C CA . VAL B 1 24 ? -14.690 36.902 34.432 1.00 53.94 22 VAL B CA 1
ATOM 1023 C C . VAL B 1 24 ? -13.410 36.580 33.689 1.00 53.55 22 VAL B C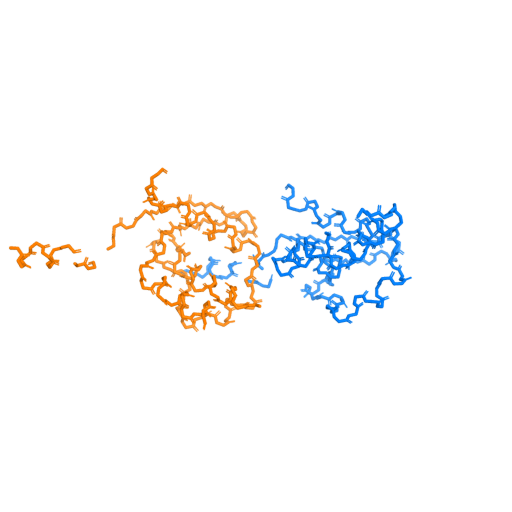 1
ATOM 1024 O O . VAL B 1 24 ? -12.944 35.435 33.735 1.00 53.65 22 VAL B O 1
ATOM 1028 N N . VAL B 1 25 ? -12.864 37.572 32.988 1.00 53.34 23 VAL B N 1
ATOM 1029 C CA . VAL B 1 25 ? -11.637 37.379 32.199 1.00 53.41 23 VAL B CA 1
ATOM 1030 C C . VAL B 1 25 ? -10.510 38.329 32.615 1.00 53.33 23 VAL B C 1
ATOM 1031 O O . VAL B 1 25 ? -10.561 39.531 32.351 1.00 52.44 23 VAL B O 1
ATOM 1035 N N . PRO B 1 26 ? -9.514 37.780 33.344 1.00 54.04 24 PRO B N 1
ATOM 1036 C CA . PRO B 1 26 ? -8.412 38.574 33.901 1.00 54.53 24 PRO B CA 1
ATOM 1037 C C . PRO B 1 26 ? -7.532 39.241 32.856 1.00 54.81 24 PRO B C 1
ATOM 1038 O O . PRO B 1 26 ? -6.952 40.278 33.146 1.00 55.45 24 PRO B O 1
ATOM 1042 N N . GLU B 1 27 ? -7.445 38.671 31.660 1.00 54.35 25 GLU B N 1
ATOM 1043 C CA . GLU B 1 27 ? -6.729 39.322 30.574 1.00 54.97 25 GLU B CA 1
ATOM 1044 C C . GLU B 1 27 ? -7.426 40.584 30.100 1.00 55.40 25 GLU B C 1
ATOM 1045 O O . GLU B 1 27 ? -6.798 41.445 29.478 1.00 57.26 25 GLU B O 1
ATOM 1051 N N . TRP B 1 28 ? -8.722 40.697 30.385 1.00 55.22 26 TRP B N 1
ATOM 1052 C CA . TRP B 1 28 ? -9.500 41.845 29.973 1.00 54.51 26 TRP B CA 1
ATOM 1053 C C . TRP B 1 28 ? -9.995 42.600 31.227 1.00 54.69 26 TRP B C 1
ATOM 1054 O O . TRP B 1 28 ? -11.213 42.713 31.505 1.00 55.32 26 TRP B O 1
ATOM 1065 N N . GLU B 1 29 ? -9.028 43.073 32.002 1.00 53.77 27 GLU B N 1
ATOM 1066 C CA . GLU B 1 29 ? -9.249 43.837 33.229 1.00 53.43 27 GLU B CA 1
ATOM 1067 C C . GLU B 1 29 ? -10.316 43.235 34.184 1.00 51.92 27 GLU B C 1
ATOM 1068 O O . GLU B 1 29 ? -11.019 43.940 34.872 1.00 52.02 27 GLU B O 1
ATOM 1074 N N . GLY B 1 30 ? -10.418 41.921 34.235 1.00 50.48 28 GLY B N 1
ATOM 1075 C CA . GLY B 1 30 ? -11.443 41.271 35.047 1.00 49.83 28 GLY B CA 1
ATOM 1076 C C . GLY B 1 30 ? -12.885 41.381 34.540 1.00 48.96 28 GLY B C 1
ATOM 1077 O O . GLY B 1 30 ? -13.797 41.146 35.286 1.00 46.92 28 GLY B O 1
ATOM 1078 N N . VAL B 1 31 ? -13.088 41.723 33.261 1.00 49.41 29 VAL B N 1
ATOM 1079 C CA . VAL B 1 31 ? -14.450 41.962 32.745 1.00 48.91 29 VAL B CA 1
ATOM 1080 C C . VAL B 1 31 ? -15.267 40.677 32.814 1.00 48.78 29 VAL B C 1
ATOM 1081 O O . VAL B 1 31 ? -14.738 39.551 32.735 1.00 47.72 29 VAL B O 1
ATOM 1085 N N . LYS B 1 32 ? -16.559 40.874 32.970 1.00 48.70 30 LYS B N 1
ATOM 1086 C CA . LYS B 1 32 ? -17.485 39.806 33.177 1.00 50.47 30 LYS B CA 1
ATOM 1087 C C . LYS B 1 32 ? -18.095 39.478 31.828 1.00 49.75 30 LYS B C 1
ATOM 1088 O O . LYS B 1 32 ? -18.429 40.366 31.052 1.00 50.85 30 LYS B O 1
ATOM 1094 N N . VAL B 1 33 ? -18.246 38.201 31.566 1.00 49.10 31 VAL B N 1
ATOM 1095 C CA . VAL B 1 33 ? -18.672 37.735 30.262 1.00 48.72 31 VAL B CA 1
ATOM 1096 C C . VAL B 1 33 ? -19.757 36.662 30.531 1.00 48.10 31 VAL B C 1
ATOM 1097 O O . VAL B 1 33 ? -19.720 35.995 31.557 1.00 47.20 31 VAL B O 1
ATOM 1101 N N . VAL B 1 34 ? -20.749 36.556 29.651 1.00 47.54 32 VAL B N 1
ATOM 1102 C CA . VAL B 1 34 ? -21.702 35.455 29.694 1.00 47.09 32 VAL B CA 1
ATOM 1103 C C . VAL B 1 34 ? -21.397 34.511 28.528 1.00 48.10 32 VAL B C 1
ATOM 1104 O O . VAL B 1 34 ? -21.228 34.940 27.406 1.00 48.08 32 VAL B O 1
ATOM 1108 N N . LEU B 1 35 ? -21.313 33.221 28.809 1.00 49.92 33 LEU B N 1
ATOM 1109 C CA . LEU B 1 35 ? -21.040 32.210 27.773 1.00 50.62 33 LEU B CA 1
ATOM 1110 C C . LEU B 1 35 ? -22.240 31.300 27.615 1.00 50.87 33 LEU B C 1
ATOM 1111 O O . LEU B 1 35 ? -22.929 30.989 28.582 1.00 50.36 33 LEU B O 1
ATOM 1116 N N . ARG B 1 36 ? -22.517 30.901 26.382 1.00 51.76 34 ARG B N 1
ATOM 1117 C CA . ARG B 1 36 ? -23.647 29.990 26.134 1.00 52.42 34 ARG B CA 1
ATOM 1118 C C . ARG B 1 36 ? -23.218 28.883 25.172 1.00 52.86 34 ARG B C 1
ATOM 1119 O O . ARG B 1 36 ? -22.192 28.998 24.516 1.00 52.84 34 ARG B O 1
ATOM 1127 N N . GLU B 1 37 ? -24.001 27.811 25.103 1.00 53.74 35 GLU B N 1
ATOM 1128 C CA . GLU B 1 37 ? -23.763 26.765 24.120 1.00 54.96 35 GLU B CA 1
ATOM 1129 C C . GLU B 1 37 ? -23.958 27.362 22.738 1.00 54.20 35 GLU B C 1
ATOM 1130 O O . GLU B 1 37 ? -24.794 28.255 22.561 1.00 53.76 35 GLU B O 1
ATOM 1136 N N . PRO B 1 38 ? -23.174 26.894 21.755 1.00 54.31 36 PRO B N 1
ATOM 1137 C CA . PRO B 1 38 ? -23.431 27.361 20.379 1.00 54.63 36 PRO B CA 1
ATOM 1138 C C . PRO B 1 38 ? -24.746 26.821 19.801 1.00 55.32 36 PRO B C 1
ATOM 1139 O O . PRO B 1 38 ? -25.144 25.695 20.091 1.00 55.72 36 PRO B O 1
ATOM 1143 N N . SER B 1 39 ? -25.423 27.635 19.008 1.00 55.86 37 SER B N 1
ATOM 1144 C CA . SER B 1 39 ? -26.626 27.203 18.352 1.00 56.01 37 SER B CA 1
ATOM 1145 C C . SER B 1 39 ? -26.303 26.206 17.255 1.00 56.45 37 SER B C 1
ATOM 1146 O O . SER B 1 39 ? -25.190 26.187 16.713 1.00 56.20 37 SER B O 1
ATOM 1149 N N . GLY B 1 40 ? -27.301 25.365 16.959 1.00 56.73 38 GLY B N 1
ATOM 1150 C CA . GLY B 1 40 ? -27.318 24.534 15.770 1.00 56.19 38 GLY B CA 1
ATOM 1151 C C . GLY B 1 40 ? -26.980 25.322 14.529 1.00 55.87 38 GLY B C 1
ATOM 1152 O O . GLY B 1 40 ? -26.257 24.804 13.691 1.00 56.95 38 GLY B O 1
ATOM 1153 N N . GLU B 1 41 ? -27.485 26.559 14.408 1.00 55.61 39 GLU B N 1
ATOM 1154 C CA A GLU B 1 41 ? -27.168 27.430 13.262 0.50 55.59 39 GLU B CA 1
ATOM 1155 C CA B GLU B 1 41 ? -27.171 27.457 13.277 0.50 55.65 39 GLU B CA 1
ATOM 1156 C C . GLU B 1 41 ? -25.674 27.780 13.161 1.00 55.30 39 GLU B C 1
ATOM 1157 O O . GLU B 1 41 ? -25.096 27.754 12.076 1.00 55.48 39 GLU B O 1
ATOM 1168 N N . ALA B 1 42 ? -25.053 28.107 14.292 1.00 54.78 40 ALA B N 1
ATOM 1169 C CA . ALA B 1 42 ? -23.596 28.366 14.374 1.00 53.01 40 ALA B CA 1
ATOM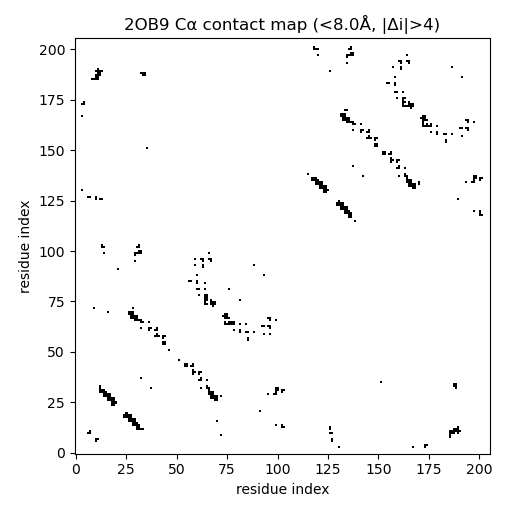 1170 C C . ALA B 1 42 ? -22.772 27.150 13.950 1.00 51.97 40 ALA B C 1
ATOM 1171 O O . ALA B 1 42 ? -21.807 27.277 13.209 1.00 51.30 40 ALA B O 1
ATOM 1173 N N . TRP B 1 43 ? -23.178 25.976 14.440 1.00 51.43 41 TRP B N 1
ATOM 1174 C CA . TRP B 1 43 ? -22.559 24.691 14.109 1.00 51.08 41 TRP B CA 1
ATOM 1175 C C . TRP B 1 43 ? -22.684 24.360 12.610 1.00 51.50 41 TRP B C 1
ATOM 1176 O O . TRP B 1 43 ? -21.822 23.688 12.046 1.00 51.34 41 TRP B O 1
ATOM 1187 N N . LEU B 1 44 ? -23.748 24.823 11.967 1.00 52.42 42 LEU B N 1
ATOM 1188 C CA . LEU B 1 44 ? -23.877 24.647 10.504 1.00 54.03 42 LEU B CA 1
ATOM 1189 C C . LEU B 1 44 ? -22.886 25.526 9.716 1.00 54.05 42 LEU B C 1
ATOM 1190 O O . LEU B 1 44 ? -22.299 25.088 8.739 1.00 54.36 42 LEU B O 1
ATOM 1195 N N . ARG B 1 45 ? -22.699 26.760 10.166 1.00 54.65 43 ARG B N 1
ATOM 1196 C CA . ARG B 1 45 ? -21.705 27.674 9.603 1.00 55.19 43 ARG B CA 1
ATOM 1197 C C . ARG B 1 45 ? -20.263 27.256 9.875 1.00 54.48 43 ARG B C 1
ATOM 1198 O O . ARG B 1 45 ? -19.409 27.466 9.035 1.00 54.43 43 ARG B O 1
ATOM 1206 N N . TRP B 1 46 ? -20.003 26.694 11.057 1.00 54.29 44 TRP B N 1
ATOM 1207 C CA . TRP B 1 46 ? -18.688 26.157 11.433 1.00 54.18 44 TRP B CA 1
ATOM 1208 C C . TRP B 1 46 ? -18.250 25.005 10.519 1.00 55.38 44 TRP B C 1
ATOM 1209 O O . TRP B 1 46 ? -17.090 24.943 10.089 1.00 54.94 44 TRP B O 1
ATOM 1220 N N . GLN B 1 47 ? -19.192 24.093 10.255 1.00 56.89 45 GLN B N 1
ATOM 1221 C CA . GLN B 1 47 ? -19.019 23.003 9.304 1.00 58.60 45 GLN B CA 1
ATOM 1222 C C . GLN B 1 47 ? -18.661 23.522 7.910 1.00 59.43 45 GLN B C 1
ATOM 1223 O O . GLN B 1 47 ? -17.798 22.962 7.226 1.00 59.38 45 GLN B O 1
ATOM 1229 N N . GLU B 1 48 ? -19.340 24.591 7.496 1.00 60.39 46 GLU B N 1
ATOM 1230 C CA . GLU B 1 48 ? -19.120 25.198 6.184 1.00 61.49 46 GLU B CA 1
ATOM 1231 C C . GLU B 1 48 ? -17.704 25.729 6.063 1.00 61.00 46 GLU B C 1
ATOM 1232 O O . GLU B 1 48 ? -17.069 25.567 5.037 1.00 60.76 46 GLU B O 1
ATOM 1238 N N . VAL B 1 49 ? -17.200 26.350 7.126 1.00 61.31 47 VAL B N 1
ATOM 1239 C CA . VAL B 1 49 ? -15.807 26.789 7.130 1.00 60.96 47 VAL B CA 1
ATOM 1240 C C . VAL B 1 49 ? -14.833 25.584 7.136 1.00 61.26 47 VAL B C 1
ATOM 1241 O O . VAL B 1 49 ? -13.964 25.483 6.268 1.00 60.85 47 VAL B O 1
ATOM 1245 N N . VAL B 1 50 ? -15.001 24.677 8.107 1.00 61.73 48 VAL B N 1
ATOM 1246 C CA . VAL B 1 50 ? -14.127 23.499 8.270 1.00 61.71 48 VAL B CA 1
ATOM 1247 C C . VAL B 1 50 ? -13.897 22.739 6.958 1.00 62.11 48 VAL B C 1
ATOM 1248 O O . VAL B 1 50 ? -12.764 22.375 6.644 1.00 62.22 48 VAL B O 1
ATOM 1252 N N . LYS B 1 51 ? -14.966 22.522 6.193 1.00 62.60 49 LYS B N 1
ATOM 1253 C CA . LYS B 1 51 ? -14.869 21.876 4.886 1.00 62.99 49 LYS B CA 1
ATOM 1254 C C . LYS B 1 51 ? -14.626 22.905 3.780 1.00 62.86 49 LYS B C 1
ATOM 1255 O O . LYS B 1 51 ? -14.835 22.613 2.597 1.00 62.97 49 LYS B O 1
ATOM 1261 N N . HIS B 1 66 ? -4.950 27.621 8.731 1.00 68.73 64 HIS B N 1
ATOM 1262 C CA . HIS B 1 66 ? -5.737 28.650 9.434 1.00 69.07 64 HIS B CA 1
ATOM 1263 C C . HIS B 1 66 ? -7.263 28.454 9.305 1.00 68.36 64 HIS B C 1
ATOM 1264 O O . HIS B 1 66 ? -8.031 29.304 9.753 1.00 68.12 64 HIS B O 1
ATOM 1271 N N . ARG B 1 67 ? -7.691 27.352 8.680 1.00 68.01 65 ARG B N 1
ATOM 1272 C CA . ARG B 1 67 ? -9.107 27.163 8.314 1.00 67.56 65 ARG B CA 1
ATOM 1273 C C . ARG B 1 67 ? -9.968 26.608 9.447 1.00 66.97 65 ARG B C 1
ATOM 1274 O O . ARG B 1 67 ? -11.153 26.919 9.520 1.00 66.75 65 ARG B O 1
ATOM 1282 N N . ASN B 1 68 ? -9.370 25.792 10.313 1.00 66.61 66 ASN B N 1
ATOM 1283 C CA . ASN B 1 68 ? -9.992 25.398 11.576 1.00 66.52 66 ASN B CA 1
ATOM 1284 C C . ASN B 1 68 ? -10.329 26.589 12.464 1.00 66.02 66 ASN B C 1
ATOM 1285 O O . ASN B 1 68 ? -11.282 26.525 13.260 1.00 65.56 66 ASN B O 1
ATOM 1290 N N . LEU B 1 69 ? -9.532 27.654 12.359 1.00 65.08 67 LEU B N 1
ATOM 1291 C CA . LEU B 1 69 ? -9.759 28.816 13.207 1.00 64.72 67 LEU B CA 1
ATOM 1292 C C . LEU B 1 69 ? -10.739 29.835 12.603 1.00 63.92 67 LEU B C 1
ATOM 1293 O O . LEU B 1 69 ? -11.525 30.422 13.323 1.00 64.29 67 LEU B O 1
ATOM 1298 N N . CYS B 1 70 ? -10.723 30.045 11.293 1.00 63.23 68 CYS B N 1
ATOM 1299 C CA . CYS B 1 70 ? -11.799 30.829 10.684 1.00 62.33 68 CYS B CA 1
ATOM 1300 C C . CYS B 1 70 ? -13.063 30.225 11.268 1.00 60.66 68 CYS B C 1
ATOM 1301 O O . CYS B 1 70 ? -13.999 30.947 11.652 1.00 60.91 68 CYS B O 1
ATOM 1304 N N . ALA B 1 71 ? -13.044 28.885 11.359 1.00 58.36 69 ALA B N 1
ATOM 1305 C CA . ALA B 1 71 ? -14.180 28.076 11.788 1.00 55.64 69 ALA B CA 1
ATOM 1306 C C . ALA B 1 71 ? -14.499 28.319 13.247 1.00 54.04 69 ALA B C 1
ATOM 1307 O O . ALA B 1 71 ? -15.633 28.594 13.564 1.00 54.32 69 ALA B O 1
ATOM 1309 N N . ASP B 1 72 ? -13.513 28.206 14.128 1.00 52.46 70 ASP B N 1
ATOM 1310 C CA . ASP B 1 72 ? -13.757 28.418 15.539 1.00 52.56 70 ASP B CA 1
ATOM 1311 C C . ASP B 1 72 ? -14.126 29.858 15.850 1.00 52.43 70 ASP B C 1
ATOM 1312 O O . ASP B 1 72 ? -14.790 30.115 16.831 1.00 52.92 70 ASP B O 1
ATOM 1317 N N . VAL B 1 73 ? -13.698 30.796 15.014 1.00 52.37 71 VAL B N 1
ATOM 1318 C CA . VAL B 1 73 ? -14.129 32.185 15.155 1.00 53.05 71 VAL B CA 1
ATOM 1319 C C . VAL B 1 73 ? -15.658 32.322 15.110 1.00 53.54 71 VAL B C 1
ATOM 1320 O O . VAL B 1 73 ? -16.240 32.959 15.995 1.00 54.17 71 VAL B O 1
ATOM 1324 N N . VAL B 1 74 ? -16.302 31.683 14.125 1.00 54.19 72 VAL B N 1
ATOM 1325 C CA . VAL B 1 74 ? -17.783 31.615 14.038 1.00 54.35 72 VAL B CA 1
ATOM 1326 C C . VAL B 1 74 ? -18.456 30.988 15.251 1.00 54.22 72 VAL B C 1
ATOM 1327 O O . VAL B 1 74 ? -19.476 31.495 15.726 1.00 54.28 72 VAL B O 1
ATOM 1331 N N . LEU B 1 75 ? -17.913 29.885 15.755 1.00 54.41 73 LEU B N 1
ATOM 1332 C CA . LEU B 1 75 ? -18.439 29.364 17.020 1.00 53.84 73 LEU B CA 1
ATOM 1333 C C . LEU B 1 75 ? -18.299 30.415 18.112 1.00 53.64 73 LEU B C 1
ATOM 1334 O O . LEU B 1 75 ? -19.232 30.637 18.883 1.00 54.66 73 LEU B O 1
ATOM 1339 N N . PHE B 1 76 ? -17.129 31.059 18.180 1.00 52.57 74 PHE B N 1
ATOM 1340 C CA . PHE B 1 76 ? -16.823 31.975 19.281 1.00 51.29 74 PHE B CA 1
ATOM 1341 C C . PHE B 1 76 ? -17.755 33.202 19.342 1.00 51.21 74 PHE B C 1
ATOM 1342 O O . PHE B 1 76 ? -18.172 33.670 20.430 1.00 51.08 74 PHE B O 1
ATOM 1350 N N . ILE B 1 77 ? -18.103 33.695 18.165 1.00 50.92 75 ILE B N 1
ATOM 1351 C CA . ILE B 1 77 ? -18.967 34.872 18.005 1.00 50.93 75 ILE B CA 1
ATOM 1352 C C . ILE B 1 77 ? -20.404 34.536 18.365 1.00 51.39 75 ILE B C 1
ATOM 1353 O O . ILE B 1 77 ? -21.187 35.418 18.778 1.00 50.92 75 ILE B O 1
ATOM 1358 N N . ASP B 1 78 ? -20.745 33.252 18.211 1.00 51.20 76 ASP B N 1
ATOM 1359 C CA . ASP B 1 78 ? -22.029 32.791 18.668 1.00 52.10 76 ASP B CA 1
ATOM 1360 C C . ASP B 1 78 ? -22.067 32.566 20.184 1.00 51.68 76 ASP B C 1
ATOM 1361 O O . ASP B 1 78 ? -23.110 32.724 20.772 1.00 52.30 76 ASP B O 1
ATOM 1366 N N . VAL B 1 79 ? -20.954 32.170 20.803 1.00 51.36 77 VAL B N 1
ATOM 1367 C CA . VAL B 1 79 ? -20.962 31.882 22.262 1.00 51.37 77 VAL B CA 1
ATOM 1368 C C . VAL B 1 79 ? -20.754 33.081 23.200 1.00 50.08 77 VAL B C 1
ATOM 1369 O O . VAL B 1 79 ? -21.202 33.038 24.302 1.00 51.01 77 VAL B O 1
ATOM 1373 N N . LEU B 1 80 ? -20.056 34.129 22.760 1.00 50.24 78 LEU B N 1
ATOM 1374 C CA . LEU B 1 80 ? -19.582 35.204 23.639 1.00 49.33 78 LEU B CA 1
ATOM 1375 C C . LEU B 1 80 ? -20.577 36.332 23.730 1.00 48.90 78 LEU B C 1
ATOM 1376 O O . LEU B 1 80 ? -20.849 37.050 22.739 1.00 49.68 78 LEU B O 1
ATOM 1381 N N . CYS B 1 81 ? -21.104 36.484 24.938 1.00 48.17 79 CYS B N 1
ATOM 1382 C CA . CYS B 1 81 ? -22.241 37.328 25.211 1.00 48.42 79 CYS B CA 1
ATOM 1383 C C . CYS B 1 81 ? -21.902 38.274 26.331 1.00 48.79 79 CYS B C 1
ATOM 1384 O O . CYS B 1 81 ? -20.977 38.012 27.110 1.00 46.08 79 CYS B O 1
ATOM 1387 N N . ASP B 1 82 ? -22.700 39.345 26.376 1.00 49.90 80 ASP B N 1
ATOM 1388 C CA A ASP B 1 82 ? -22.653 40.369 27.417 0.50 51.27 80 ASP B CA 1
ATOM 1389 C CA B ASP B 1 82 ? -22.629 40.353 27.412 0.50 50.92 80 ASP B CA 1
ATOM 1390 C C . ASP B 1 82 ? -23.565 39.986 28.561 1.00 51.53 80 ASP B C 1
ATOM 1391 O O . ASP B 1 82 ? -24.286 39.009 28.486 1.00 51.55 80 ASP B O 1
ATOM 1400 N N . THR B 1 83 ? -23.531 40.774 29.622 1.00 53.06 81 THR B N 1
ATOM 1401 C CA . THR B 1 83 ? -24.367 40.522 30.785 1.00 54.83 81 THR B CA 1
ATOM 1402 C C . THR B 1 83 ? -25.863 40.465 30.496 1.00 55.18 81 THR B C 1
ATOM 1403 O O . THR B 1 83 ? -26.630 39.936 31.318 1.00 55.69 81 THR B O 1
ATOM 1407 N N . ASP B 1 84 ? -26.282 41.008 29.349 1.00 55.49 82 ASP B N 1
ATOM 1408 C CA A ASP B 1 84 ? -27.656 40.939 28.849 0.50 55.78 82 ASP B CA 1
ATOM 1409 C CA B ASP B 1 84 ? -27.688 40.863 28.976 0.50 55.78 82 ASP B CA 1
ATOM 1410 C C . ASP B 1 84 ? -27.900 39.667 28.028 1.00 56.10 82 ASP B C 1
ATOM 1411 O O . ASP B 1 84 ? -28.930 39.544 27.356 1.00 56.47 82 ASP B O 1
ATOM 1420 N N . LYS B 1 85 ? -26.927 38.750 28.045 1.00 56.00 83 LYS B N 1
ATOM 1421 C CA . LYS B 1 85 ? -27.010 37.459 27.351 1.00 56.34 83 LYS B CA 1
ATOM 1422 C C . LYS B 1 85 ? -27.141 37.584 25.833 1.00 55.12 83 LYS B C 1
ATOM 1423 O O . LYS B 1 85 ? -27.638 36.658 25.171 1.00 54.34 83 LYS B O 1
ATOM 1429 N N . GLN B 1 86 ? -26.708 38.730 25.294 1.00 53.94 84 GLN B N 1
ATOM 1430 C CA . GLN B 1 86 ? -26.703 38.954 23.841 1.00 53.66 84 GLN B CA 1
ATOM 1431 C C . GLN B 1 86 ? -25.269 38.882 23.331 1.00 52.77 84 GLN B C 1
ATOM 1432 O O . GLN B 1 86 ? -24.370 39.399 23.976 1.00 51.96 84 GLN B O 1
ATOM 1438 N N . PRO B 1 87 ? -25.059 38.253 22.156 1.00 52.50 85 PRO B N 1
ATOM 1439 C CA . PRO B 1 87 ? -23.730 38.127 21.575 1.00 52.78 85 PRO B CA 1
ATOM 1440 C C . PRO B 1 87 ? -23.015 39.481 21.472 1.00 52.26 85 PRO B C 1
ATOM 1441 O O . PRO B 1 87 ? -23.624 40.446 21.036 1.00 52.26 85 PRO B O 1
ATOM 1445 N N . VAL B 1 88 ? -21.745 39.557 21.874 1.00 52.10 86 VAL B N 1
ATOM 1446 C CA . VAL B 1 88 ? -21.030 40.859 21.743 1.00 51.95 86 VAL B CA 1
ATOM 1447 C C . VAL B 1 88 ? -20.667 41.246 20.305 1.00 52.17 86 VAL B C 1
ATOM 1448 O O . VAL B 1 88 ? -20.710 42.424 19.966 1.00 53.21 86 VAL B O 1
ATOM 1452 N N . PHE B 1 89 ? -20.352 40.251 19.479 1.00 52.62 87 PHE B N 1
ATOM 1453 C CA . PHE B 1 89 ? -20.034 40.427 18.058 1.00 53.00 87 PHE B CA 1
ATOM 1454 C C . PHE B 1 89 ? -21.152 39.896 17.172 1.00 53.94 87 PHE B C 1
ATOM 1455 O O . PHE B 1 89 ? -21.867 38.995 17.573 1.00 54.33 87 PHE B O 1
ATOM 1463 N N . SER B 1 90 ? -21.297 40.449 15.969 1.00 55.28 88 SER B N 1
ATOM 1464 C CA . SER B 1 90 ? -22.270 39.939 14.991 1.00 56.73 88 SER B CA 1
ATOM 1465 C C . SER B 1 90 ? -21.550 39.139 13.911 1.00 57.92 88 SER B C 1
ATOM 1466 O O . SER B 1 90 ? -20.366 39.368 13.667 1.00 58.87 88 SER B O 1
ATOM 1469 N N . VAL B 1 91 ? -22.259 38.211 13.264 1.00 59.11 89 VAL B N 1
ATOM 1470 C CA . VAL B 1 91 ? -21.678 37.336 12.215 1.00 60.00 89 VAL B CA 1
ATOM 1471 C C . VAL B 1 91 ? -20.956 38.096 11.090 1.00 60.70 89 VAL B C 1
ATOM 1472 O O . VAL B 1 91 ? -20.074 37.534 10.434 1.00 61.38 89 VAL B O 1
ATOM 1476 N N . ASP B 1 92 ? -21.345 39.356 10.864 1.00 60.48 90 ASP B N 1
ATOM 1477 C CA . ASP B 1 92 ? -20.696 40.211 9.880 1.00 60.53 90 ASP B CA 1
ATOM 1478 C C . ASP B 1 92 ? -19.293 40.671 10.321 1.00 60.38 90 ASP B C 1
ATOM 1479 O O . ASP B 1 92 ? -18.519 41.177 9.499 1.00 60.37 90 ASP B O 1
ATOM 1484 N N . GLU B 1 93 ? -18.973 40.500 11.608 1.00 59.54 91 GLU B N 1
ATOM 1485 C CA . GLU B 1 93 ? -17.701 40.964 12.174 1.00 58.86 91 GLU B CA 1
ATOM 1486 C C . GLU B 1 93 ? -16.685 39.839 12.297 1.00 58.03 91 GLU B C 1
ATOM 1487 O O . GLU B 1 93 ? -15.715 39.953 13.051 1.00 57.65 91 GLU B O 1
ATOM 1493 N N . GLU B 1 94 ? -16.918 38.768 11.552 1.00 57.60 92 GLU B N 1
ATOM 1494 C CA . GLU B 1 94 ? -16.068 37.584 11.538 1.00 57.98 92 GLU B CA 1
ATOM 1495 C C . GLU B 1 94 ? -14.613 37.907 11.190 1.00 57.59 92 GLU B C 1
ATOM 1496 O O . GLU B 1 94 ? -13.717 37.607 11.974 1.00 58.43 92 GLU B O 1
ATOM 1502 N N . GLU B 1 95 ? -14.387 38.539 10.040 1.00 56.88 93 GLU B N 1
ATOM 1503 C CA . GLU B 1 95 ? -13.044 38.882 9.565 1.00 56.41 93 GLU B CA 1
ATOM 1504 C C . GLU B 1 95 ? -12.252 39.761 10.521 1.00 55.98 93 GLU B C 1
ATOM 1505 O O . GLU B 1 95 ? -11.023 39.626 10.622 1.00 56.08 93 GLU B O 1
ATOM 1511 N N . GLN B 1 96 ? -12.934 40.683 11.192 1.00 55.17 94 GLN B N 1
ATOM 1512 C CA . GLN B 1 96 ? -12.262 41.501 12.196 1.00 54.62 94 GLN B CA 1
ATOM 1513 C C . GLN B 1 96 ? -11.918 40.685 13.438 1.00 53.84 94 GLN B C 1
ATOM 1514 O O . GLN B 1 96 ? -10.844 40.861 14.015 1.00 53.75 94 GLN B O 1
ATOM 1520 N N . VAL B 1 97 ? -12.805 39.784 13.861 1.00 52.95 95 VAL B N 1
ATOM 1521 C CA . VAL B 1 97 ? -12.472 38.959 15.030 1.00 52.39 95 VAL B CA 1
ATOM 1522 C C . VAL B 1 97 ? -11.335 38.017 14.620 1.00 52.02 95 VAL B C 1
ATOM 1523 O O . VAL B 1 97 ? -10.438 37.778 15.398 1.00 51.87 95 VAL B O 1
ATOM 1527 N N . ARG B 1 98 ? -11.388 37.508 13.391 1.00 51.83 96 ARG B N 1
ATOM 1528 C CA . ARG B 1 98 ? -10.344 36.655 12.797 1.00 52.29 96 ARG B CA 1
ATOM 1529 C C . ARG B 1 98 ? -8.895 37.161 12.979 1.00 52.40 96 ARG B C 1
ATOM 1530 O O . ARG B 1 98 ? -7.961 36.354 13.115 1.00 52.63 96 ARG B O 1
ATOM 1538 N N . GLU B 1 99 ? -8.697 38.484 12.952 1.00 52.16 97 GLU B N 1
ATOM 1539 C CA . GLU B 1 99 ? -7.348 39.043 13.008 1.00 52.06 97 GLU B CA 1
ATOM 1540 C C . GLU B 1 99 ? -6.829 39.246 14.422 1.00 50.85 97 GLU B C 1
ATOM 1541 O O . GLU B 1 99 ? -5.627 39.285 14.636 1.00 50.34 97 GLU B O 1
ATOM 1547 N N . ILE B 1 100 ? -7.726 39.339 15.396 1.00 50.26 98 ILE B N 1
ATOM 1548 C CA . ILE B 1 100 ? -7.301 39.446 16.789 1.00 49.66 98 ILE B CA 1
ATOM 1549 C C . ILE B 1 100 ? -7.476 38.162 17.629 1.00 49.75 98 ILE B C 1
ATOM 1550 O O . ILE B 1 100 ? -7.051 38.104 18.774 1.00 49.25 98 ILE B O 1
ATOM 1555 N N . TYR B 1 101 ? -8.090 37.137 17.045 1.00 49.36 99 TYR B N 1
ATOM 1556 C CA . TYR B 1 101 ? -8.472 35.931 17.760 1.00 49.78 99 TYR B CA 1
ATOM 1557 C C . TYR B 1 101 ? -7.227 35.138 18.156 1.00 49.81 99 TYR B C 1
ATOM 1558 O O . TYR B 1 101 ? -6.450 34.748 17.301 1.00 48.32 99 TYR B O 1
ATOM 1567 N N . GLY B 1 102 ? -7.066 34.904 19.460 1.00 49.52 100 GLY B N 1
ATOM 1568 C CA . GLY B 1 102 ? -5.948 34.128 19.964 1.00 49.99 100 GLY B CA 1
ATOM 1569 C C . GLY B 1 102 ? -6.376 33.182 21.065 1.00 49.91 100 GLY B C 1
ATOM 1570 O O . GLY B 1 102 ? -7.571 32.992 21.270 1.00 48.93 100 GLY B O 1
ATOM 1571 N N . PRO B 1 103 ? -5.386 32.570 21.774 1.00 50.75 101 PRO B N 1
ATOM 1572 C CA . PRO B 1 103 ? -5.647 31.644 22.896 1.00 50.28 101 PRO B CA 1
ATOM 1573 C C . PRO B 1 103 ? -6.618 32.169 23.968 1.00 50.95 101 PRO B C 1
ATOM 1574 O O . PRO B 1 103 ? -7.415 31.372 24.502 1.00 52.50 101 PRO B O 1
ATOM 1578 N N . VAL B 1 104 ? -6.588 33.454 24.294 1.00 50.50 102 VAL B N 1
ATOM 1579 C CA . VAL B 1 104 ? -7.573 33.970 25.274 1.00 50.38 102 VAL B CA 1
ATOM 1580 C C . VAL B 1 104 ? -9.018 33.733 24.750 1.00 50.76 102 VAL B C 1
ATOM 1581 O O . VAL B 1 104 ? -9.842 33.232 25.500 1.00 50.48 102 VAL B O 1
ATOM 1585 N N . HIS B 1 105 ? -9.301 34.044 23.466 1.00 49.89 103 HIS B N 1
ATOM 1586 C CA . HIS B 1 105 ? -10.634 33.744 22.897 1.00 48.83 103 HIS B CA 1
ATOM 1587 C C . HIS B 1 105 ? -10.964 32.249 22.853 1.00 48.77 103 HIS B C 1
ATOM 1588 O O . HIS B 1 105 ? -12.094 31.859 23.128 1.00 49.00 103 HIS B O 1
ATOM 1595 N N . SER B 1 106 ? -9.998 31.408 22.501 1.00 48.81 104 SER B N 1
ATOM 1596 C CA . SER B 1 106 ? -10.269 29.983 22.406 1.00 48.78 104 SER B CA 1
ATOM 1597 C C . SER B 1 106 ? -10.384 29.267 23.756 1.00 48.22 104 SER B C 1
ATOM 1598 O O . SER B 1 106 ? -11.068 28.226 23.847 1.00 48.17 104 SER B O 1
ATOM 1601 N N . ARG B 1 107 ? -9.728 29.793 24.784 1.00 47.60 105 ARG B N 1
ATOM 1602 C CA . ARG B 1 107 ? -10.001 29.321 26.152 1.00 47.69 105 ARG B CA 1
ATOM 1603 C C . ARG B 1 107 ? -11.423 29.676 26.583 1.00 48.02 105 ARG B C 1
ATOM 1604 O O . ARG B 1 107 ? -12.000 28.995 27.394 1.00 48.38 105 ARG B O 1
ATOM 1612 N N . LEU B 1 108 ? -11.997 30.731 26.011 1.00 49.31 106 LEU B N 1
ATOM 1613 C CA . LEU B 1 108 ? -13.396 31.094 26.314 1.00 49.66 106 LEU B CA 1
ATOM 1614 C C . LEU B 1 108 ? -14.351 30.195 25.548 1.00 49.47 106 LEU B C 1
ATOM 1615 O O . LEU B 1 108 ? -15.363 29.768 26.091 1.00 49.77 106 LEU B O 1
ATOM 1620 N N . LEU B 1 109 ? -14.008 29.904 24.300 1.00 49.81 107 LEU B N 1
ATOM 1621 C CA . LEU B 1 109 ? -14.752 28.925 23.496 1.00 50.07 107 LEU B CA 1
ATOM 1622 C C . LEU B 1 109 ? -14.746 27.497 24.068 1.00 50.46 107 LEU B C 1
ATOM 1623 O O . LEU B 1 109 ? -15.783 26.858 24.066 1.00 52.32 107 LEU B O 1
ATOM 1628 N N . LYS B 1 110 ? -13.604 26.995 24.541 1.00 51.28 108 LYS B N 1
ATOM 1629 C CA . LYS B 1 110 ? -13.538 25.719 25.286 1.00 51.56 108 LYS B CA 1
ATOM 1630 C C . LYS B 1 110 ? -14.538 25.616 26.461 1.00 51.35 108 LYS B C 1
ATOM 1631 O O . LYS B 1 110 ? -15.164 24.584 26.640 1.00 52.04 108 LYS B O 1
ATOM 1637 N N . GLN B 1 111 ? -14.641 26.670 27.271 1.00 51.29 109 GLN B N 1
ATOM 1638 C CA . GLN B 1 111 ? -15.569 26.759 28.404 1.00 51.19 109 GLN B CA 1
ATOM 1639 C C . GLN B 1 111 ? -17.016 26.838 27.961 1.00 51.10 109 GLN B C 1
ATOM 1640 O O . GLN B 1 111 ? -17.871 26.292 28.633 1.00 52.37 109 GLN B O 1
ATOM 1646 N N . ALA B 1 112 ? -17.295 27.507 26.835 1.00 50.47 110 ALA B N 1
ATOM 1647 C CA . ALA B 1 112 ? -18.627 27.502 26.266 1.00 50.31 110 ALA B CA 1
ATOM 1648 C C . ALA B 1 112 ? -19.017 26.144 25.694 1.00 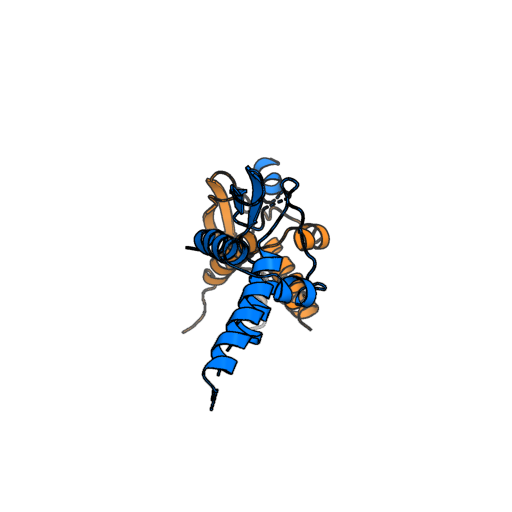50.91 110 ALA B C 1
ATOM 1649 O O . ALA B 1 112 ? -20.196 25.766 25.782 1.00 50.58 110 ALA B O 1
ATOM 1651 N N . LEU B 1 113 ? -18.057 25.426 25.093 1.00 51.37 111 LEU B N 1
ATOM 1652 C CA . LEU B 1 113 ? -18.350 24.101 24.566 1.00 51.59 111 LEU B CA 1
ATOM 1653 C C . LEU B 1 113 ? -18.574 23.122 25.688 1.00 52.31 111 LEU B C 1
ATOM 1654 O O . LEU B 1 113 ? -19.329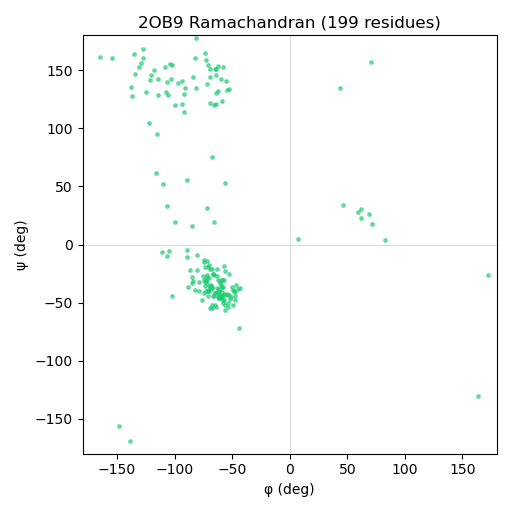 22.188 25.499 1.00 53.74 111 LEU B O 1
ATOM 1659 N N . ASP B 1 114 ? -17.954 23.333 26.850 1.00 53.00 112 ASP B N 1
ATOM 1660 C CA . ASP B 1 114 ? -18.134 22.465 28.019 1.00 53.98 112 ASP B CA 1
ATOM 1661 C C . ASP B 1 114 ? -19.573 22.492 28.528 1.00 53.90 112 ASP B C 1
ATOM 1662 O O . ASP B 1 114 ? -19.975 21.601 29.243 1.00 53.94 112 ASP B O 1
ATOM 1667 N N . LEU B 1 115 ? -20.328 23.534 28.190 1.00 54.06 113 LEU B N 1
ATOM 1668 C CA . LEU B 1 115 ? -21.693 23.699 28.691 1.00 54.45 113 LEU B CA 1
ATOM 1669 C C . LEU B 1 115 ? -22.662 22.735 28.006 1.00 55.45 113 LEU B C 1
ATOM 1670 O O . LEU B 1 115 ? -23.779 22.521 28.489 1.00 55.39 113 LEU B O 1
ATOM 1675 N N . ILE B 1 116 ? -22.220 22.155 26.887 1.00 56.21 114 ILE B N 1
ATOM 1676 C CA . ILE B 1 116 ? -23.047 21.248 26.120 1.00 56.89 114 ILE B CA 1
ATOM 1677 C C . ILE B 1 116 ? -23.323 19.985 26.921 1.00 57.96 114 ILE B C 1
ATOM 1678 O O . ILE B 1 116 ? -22.402 19.286 27.334 1.00 58.54 114 ILE B O 1
ATOM 1683 N N . ASN B 1 117 ? -24.611 19.735 27.159 1.00 59.03 115 ASN B N 1
ATOM 1684 C CA . ASN B 1 117 ? -25.116 18.530 27.821 1.00 59.43 115 ASN B CA 1
ATOM 1685 C C . ASN B 1 117 ? -24.863 17.339 26.894 1.00 59.31 115 ASN B C 1
ATOM 1686 O O . ASN B 1 117 ? -25.754 16.883 26.204 1.00 59.82 115 ASN B O 1
ATOM 1691 N N . ASN B 1 118 ? -23.610 16.910 26.840 1.00 59.50 116 ASN B N 1
ATOM 1692 C CA . ASN B 1 118 ? -23.138 15.753 26.071 1.00 60.01 116 ASN B CA 1
ATOM 1693 C C . ASN B 1 118 ? -23.630 14.459 26.766 1.00 59.76 116 ASN B C 1
ATOM 1694 O O . ASN B 1 118 ? -23.608 14.397 27.990 1.00 59.37 116 ASN B O 1
ATOM 1699 N N . ALA B 1 119 ? -24.103 13.457 26.015 1.00 59.68 117 ALA B N 1
ATOM 1700 C CA . ALA B 1 119 ? -24.495 12.160 26.627 1.00 60.51 117 ALA B CA 1
ATOM 1701 C C . ALA B 1 119 ? -23.279 11.244 26.801 1.00 61.11 117 ALA B C 1
ATOM 1702 O O . ALA B 1 119 ? -22.388 11.257 25.953 1.00 61.95 117 ALA B O 1
ATOM 1704 N N . ASP B 1 120 ? -23.232 10.458 27.880 1.00 61.82 118 ASP B N 1
ATOM 1705 C CA . ASP B 1 120 ? -21.989 9.718 28.262 1.00 62.54 118 ASP B CA 1
ATOM 1706 C C . ASP B 1 120 ? -21.277 10.326 29.494 1.00 62.61 118 ASP B C 1
ATOM 1707 O O . ASP B 1 120 ? -20.652 11.403 29.417 1.00 62.35 118 ASP B O 1
#

Solvent-accessible surface area: 13302 Å² total

B-factor: mean 55.0, std 6.48, range [32.64, 88.41]

CATH classification: 3.30.2220.20

Secondary structure (DSSP, 8-state):
--HHHHH-----S-EEEEEEGGGTTEEEEEEPPPHHHHHHHHHH----HHHHHHHHHHHHHHHHHHHEE-TTS-BSS-GGGHHHHHTT--HHHHHHHHHHHTTT-/-HHHHHH-------EEEEEEGGGTTEEEEEEPPPHHHHHHHHHHH--HHHHHHHHHHHHHEE-TTS-BSS-GGGHHHHHHH--HHHHHHHHHHHTTS----

Sequence (206 aa):
SQTLKQLAAKAGFRHKTVVVPEWEGVKVVLREPSGEAWLRWQEVVNVSVSEKAHRNLCADVVLFIDVLCDTDKQPVFSVDEEEQVREIYGPVHSRLLKQALDLINSQTLKQLAAKAGFRHKTVVVPEWEGVKVVLREPSGEEAWLRWQEVVKHRNLCADVVLFIDVLCDDTDDKQPVFSVDEEEQVREIYGPVHSRLLKQALDLINNAD

Nearest PDB structures (foldseek):
  2ob9-assembly1_A  TM=1.002E+00  e=2.049E-19  Byrnievirus HK97
  2ob9-assembly1_B  TM=8.580E-01  e=4.287E-15  Byrnievirus HK97
  6q45-assembly2_I  TM=4.191E-01  e=5.019E+00  Fusobacterium nucleatum subsp. nucleatum ATCC 25586
  7njs-assembly1_B  TM=4.794E-01  e=9.346E+00  Mycolicibacterium smegmatis MC2 155
  2ob9-assembly1_B  TM=1.002E+00  e=1.128E-18  Byrnievirus HK97

Foldseek 3Di:
DCVPVPCVPLHPWDKDWDQDVVVVRAIKMFTAADVVLVVVLVVQQVDDPVRNVVSNLLSLLSRLQRGIGHPVRHGPDDSVCSVVCSVVDDDSSNVSSVVNNVRVD/DVVVVVVCDDDPWDKDWDFQVVVVRHIKIFTAADPVLVVVLVVQCCLSNVLSVLSSLQRTIGDPVRHRPDDPVCSVVCNVVDDPSSVVRSVVNNVRDPDDD

InterPro domains:
  IPR009350 Minor tail T [PF06223] (151-222)
  IPR010411 Phage tail assembly chaperone Gp13-like [PF06222] (5-123)
  IPR038556 Tail assembly chaperone Gp13-like superfamily [G3DSA:3.30.2220.20] (1-128)

Radius of gyration: 20.78 Å; Cα contacts (8 Å, |Δi|>4): 295; chains: 2; bounding box: 70×45×30 Å